Protein AF-A0A0V8RS08-F1 (afdb_monomer_lite)

Foldseek 3Di:
DPPPQPVLLVLLVVLLVQLVVLLVVLVVLLCCLVPPLQVVLVVLVVCVVVLVVLVVVLVCCVVVCVLVVLQVLLVCLVVLVVVLVVLVVVLVVCVVVVVVLVVLLCVLPDPVNVVLLVVLCVLLVDPVSQVVCCVPPVDGSVRSNVVSVVSVVSNVVSVVVNVVSVVSVVVSVVSVVVSVVSVVVCVVQPSVNVVVVSVVSVVVSVVSVVVSVVCVVCRSVNSNVVSVVSSVSSVVSSVVSVVSCCVRVND

Sequence (251 aa):
MATGRPYSCLLAGAAIGAGVVLAVAGLLLYHYAAGSYKHLYQEAVEYRGLLERYQAVLRELNQSGLLEGYRELARQLPRVRAALEDYRRVLGNASQAAATIEEFYNLTHSSWYNKTMKMLAGLAGNPILAVLLRSKLGLDTQAAGLLAALMAEAQEDTAKAAKIIEALQGLDRQAEKYLATLSRIVEELPPDRLERDLAQALGALQEADKALARLEENPPGKLEARGLAILAAGLALAGAGALLALRRCGP

Secondary structure (DSSP, 8-state):
---SHHHHHHHHHHHHHHHHHHHHHHHHHHHHIIIIIHHHHHHHHHHHHHHHHHHHHHHHHHHTTHHHHHHHHHHHHHHHHHHHHHHHHHHHHHHHHHHHHHHHHHHHTSHHHHHHHHHHHHHHT-HHHHHHHHHHT---HHHHHHHHHHHHHHHHHHHHHHHHHHHHHHHHHHHHHHHHHHHHHHHHS-HHHHHHHHHHHHHHHHHHHHHHHHHHHS-HHHHHHHHHHHHHHHHHHHHHHHHHHHHHH--

pLDDT: mean 77.12, std 7.99, range [43.03, 91.38]

Organism: Pyrodictium occultum (NCBI:txid2309)

Structure (mmCIF, N/CA/C/O backbone):
data_AF-A0A0V8RS08-F1
#
_entry.id   AF-A0A0V8RS08-F1
#
loop_
_atom_site.group_PDB
_atom_site.id
_atom_site.type_symbol
_atom_site.label_atom_id
_atom_site.label_alt_id
_atom_site.label_comp_id
_atom_site.label_asym_id
_atom_site.label_entity_id
_atom_site.label_seq_id
_atom_site.pdbx_PDB_ins_code
_atom_site.Cartn_x
_atom_site.Cartn_y
_atom_site.Cartn_z
_atom_site.occupancy
_atom_site.B_iso_or_equiv
_atom_site.auth_seq_id
_atom_site.auth_comp_id
_atom_site.auth_asym_id
_atom_site.auth_atom_id
_atom_site.pdbx_PDB_model_num
ATOM 1 N N . MET A 1 1 ? 52.087 -12.819 -74.893 1.00 43.03 1 MET A N 1
ATOM 2 C CA . MET A 1 1 ? 51.590 -12.739 -73.500 1.00 43.03 1 MET A CA 1
ATOM 3 C C . MET A 1 1 ? 50.838 -11.421 -73.326 1.00 43.03 1 MET A C 1
ATOM 5 O O . MET A 1 1 ? 51.466 -10.400 -73.100 1.00 43.03 1 MET A O 1
ATOM 9 N N . ALA A 1 2 ? 49.517 -11.411 -73.532 1.00 48.59 2 ALA A N 1
ATOM 10 C CA . ALA A 1 2 ? 48.681 -10.202 -73.466 1.00 48.59 2 ALA A CA 1
ATOM 11 C C . ALA A 1 2 ? 47.284 -10.512 -72.886 1.00 48.59 2 ALA A C 1
ATOM 13 O O . ALA A 1 2 ? 46.271 -10.051 -73.393 1.00 48.59 2 ALA A O 1
ATOM 14 N N . THR A 1 3 ? 47.216 -11.337 -71.838 1.00 48.12 3 THR A N 1
ATOM 15 C CA . THR A 1 3 ? 45.950 -11.822 -71.249 1.00 48.12 3 THR A CA 1
ATOM 16 C C . THR A 1 3 ? 45.578 -11.154 -69.915 1.00 48.12 3 THR A C 1
ATOM 18 O O . THR A 1 3 ? 44.547 -11.474 -69.338 1.00 48.12 3 THR A O 1
ATOM 21 N N . GLY A 1 4 ? 46.364 -10.188 -69.420 1.00 54.66 4 GLY A N 1
ATOM 22 C CA . GLY A 1 4 ? 46.157 -9.579 -68.093 1.00 54.66 4 GLY A CA 1
ATOM 23 C C . GLY A 1 4 ? 45.272 -8.323 -68.028 1.00 54.66 4 GLY A C 1
ATOM 24 O O . GLY A 1 4 ? 44.919 -7.897 -66.932 1.00 54.66 4 GLY A O 1
ATOM 25 N N . ARG A 1 5 ? 44.915 -7.703 -69.163 1.00 54.31 5 ARG A N 1
ATOM 26 C CA . ARG A 1 5 ? 44.238 -6.386 -69.197 1.00 54.31 5 ARG A CA 1
ATOM 27 C C . ARG A 1 5 ? 42.744 -6.355 -68.797 1.00 54.31 5 ARG A C 1
ATOM 29 O O . ARG A 1 5 ? 42.371 -5.399 -68.118 1.00 54.31 5 ARG A O 1
ATOM 36 N N . PRO A 1 6 ? 41.877 -7.335 -69.133 1.00 60.38 6 PRO A N 1
ATOM 37 C CA . PRO A 1 6 ? 40.442 -7.205 -68.838 1.00 60.38 6 PRO A CA 1
ATOM 38 C C . PRO A 1 6 ? 40.125 -7.347 -67.340 1.00 60.38 6 PRO A C 1
ATOM 40 O O . PRO A 1 6 ? 39.270 -6.639 -66.810 1.00 60.38 6 PRO A O 1
ATOM 43 N N . TYR A 1 7 ? 40.876 -8.189 -66.625 1.00 63.97 7 TYR A N 1
ATOM 44 C CA . TYR A 1 7 ? 40.695 -8.402 -65.186 1.00 63.97 7 TYR A CA 1
ATOM 45 C C . TYR A 1 7 ? 41.079 -7.175 -64.350 1.00 63.97 7 TYR A C 1
ATOM 47 O O . TYR A 1 7 ? 40.427 -6.886 -63.350 1.00 63.97 7 TYR A O 1
ATOM 55 N N . SER A 1 8 ? 42.086 -6.402 -64.774 1.00 63.66 8 SER A N 1
ATOM 56 C CA . SER A 1 8 ? 42.477 -5.175 -64.071 1.00 63.66 8 SER A CA 1
ATOM 57 C C . SER A 1 8 ? 41.436 -4.057 -64.163 1.00 63.66 8 SER A C 1
ATOM 59 O O . SER A 1 8 ? 41.291 -3.306 -63.203 1.00 63.66 8 SER A O 1
ATOM 61 N N . CYS A 1 9 ? 40.691 -3.961 -65.269 1.00 66.44 9 CYS A N 1
ATOM 62 C CA . CYS A 1 9 ? 39.651 -2.939 -65.425 1.00 66.44 9 CYS A CA 1
ATOM 63 C C . CYS A 1 9 ? 38.380 -3.285 -64.638 1.00 66.44 9 CYS A C 1
ATOM 65 O O . CYS A 1 9 ? 37.783 -2.406 -64.019 1.00 66.44 9 CYS A O 1
ATOM 67 N N . LEU A 1 10 ? 38.013 -4.570 -64.576 1.00 71.31 10 LEU A N 1
ATOM 68 C CA . LEU A 1 10 ? 36.911 -5.049 -63.734 1.00 71.31 10 LEU A CA 1
ATOM 69 C C . LEU A 1 10 ? 37.196 -4.855 -62.238 1.00 71.31 10 LEU A C 1
ATOM 71 O O . LEU A 1 10 ? 36.329 -4.385 -61.505 1.00 71.31 10 LEU A O 1
ATOM 75 N N . LEU A 1 11 ? 38.420 -5.149 -61.790 1.00 70.38 11 LEU A N 1
ATOM 76 C CA . LEU A 1 11 ? 38.833 -4.924 -60.400 1.00 70.38 11 LEU A CA 1
ATOM 77 C C . LEU A 1 11 ? 38.854 -3.434 -60.031 1.00 70.38 11 LEU A C 1
ATOM 79 O O . LEU A 1 11 ? 38.451 -3.076 -58.928 1.00 70.38 11 LEU A O 1
ATOM 83 N N . ALA A 1 12 ? 39.273 -2.563 -60.955 1.00 69.75 12 ALA A N 1
ATOM 84 C CA . ALA A 1 12 ? 39.230 -1.118 -60.753 1.00 69.75 12 ALA A CA 1
ATOM 85 C C . ALA A 1 12 ? 37.786 -0.599 -60.625 1.00 69.75 12 ALA A C 1
ATOM 87 O O . ALA A 1 12 ? 37.489 0.152 -59.699 1.00 69.75 12 ALA A O 1
ATOM 88 N N . GLY A 1 13 ? 36.871 -1.054 -61.489 1.00 71.81 13 GLY A N 1
ATOM 89 C CA . GLY A 1 13 ? 35.447 -0.713 -61.404 1.00 71.81 13 GLY A CA 1
ATOM 90 C C . GLY A 1 13 ? 34.783 -1.211 -60.115 1.00 71.81 13 GLY A C 1
ATOM 91 O O . GLY A 1 13 ? 34.055 -0.461 -59.468 1.00 71.81 13 GLY A O 1
ATOM 92 N N . ALA A 1 14 ? 35.088 -2.442 -59.690 1.00 73.94 14 ALA A N 1
ATOM 93 C CA . ALA A 1 14 ? 34.588 -3.002 -58.435 1.00 73.94 14 ALA A CA 1
ATOM 94 C C . ALA A 1 14 ? 35.114 -2.242 -57.204 1.00 73.94 14 ALA A C 1
ATOM 96 O O . ALA A 1 14 ? 34.350 -1.977 -56.276 1.00 73.94 14 ALA A O 1
ATOM 97 N N . ALA A 1 15 ? 36.389 -1.834 -57.210 1.00 69.75 15 ALA A N 1
ATOM 98 C CA . ALA A 1 15 ? 36.967 -1.006 -56.153 1.00 69.75 15 ALA A CA 1
ATOM 99 C C . ALA A 1 15 ? 36.320 0.387 -56.099 1.00 69.75 15 ALA A C 1
ATOM 101 O O . ALA A 1 15 ? 35.981 0.865 -55.023 1.00 69.75 15 ALA A O 1
ATOM 102 N N . ILE A 1 16 ? 36.065 1.026 -57.244 1.00 71.44 16 ILE A N 1
ATOM 103 C CA . ILE A 1 16 ? 35.354 2.313 -57.276 1.00 71.44 16 ILE A CA 1
ATOM 104 C C . ILE A 1 16 ? 33.937 2.160 -56.709 1.00 71.44 16 ILE A C 1
ATOM 106 O O . ILE A 1 16 ? 33.547 2.925 -55.829 1.00 71.44 16 ILE A O 1
ATOM 110 N N . GLY A 1 17 ? 33.192 1.141 -57.150 1.00 72.88 17 GLY A N 1
ATOM 111 C CA . GLY A 1 17 ? 31.839 0.872 -56.660 1.00 72.88 17 GLY A CA 1
ATOM 112 C C . GLY A 1 17 ? 31.793 0.620 -55.150 1.00 72.88 17 GLY A C 1
ATOM 113 O O . GLY A 1 17 ? 31.024 1.266 -54.440 1.00 72.88 17 GLY A O 1
ATOM 114 N N . ALA A 1 18 ? 32.660 -0.258 -54.637 1.00 74.50 18 ALA A N 1
ATOM 115 C CA . ALA A 1 18 ? 32.745 -0.546 -53.206 1.00 74.50 18 ALA A CA 1
ATOM 116 C C . ALA A 1 18 ? 33.173 0.684 -52.386 1.00 74.50 18 ALA A C 1
ATOM 118 O O . ALA A 1 18 ? 32.618 0.938 -51.317 1.00 74.50 18 ALA A O 1
ATOM 119 N N . GLY A 1 19 ? 34.119 1.478 -52.898 1.00 74.69 19 GLY A N 1
ATOM 120 C CA . GLY A 1 19 ? 34.587 2.700 -52.247 1.00 74.69 19 GLY A CA 1
ATOM 121 C C . GLY A 1 19 ? 33.498 3.769 -52.127 1.00 74.69 19 GLY A C 1
ATOM 122 O O . GLY A 1 19 ? 33.327 4.351 -51.058 1.00 74.69 19 GLY A O 1
ATOM 123 N N . VAL A 1 20 ? 32.702 3.977 -53.182 1.00 78.75 20 VAL A N 1
ATOM 124 C CA . VAL A 1 20 ? 31.573 4.925 -53.165 1.00 78.75 20 VAL A CA 1
ATOM 125 C C . VAL A 1 20 ? 30.486 4.477 -52.187 1.00 78.75 20 VAL A C 1
ATOM 127 O O . VAL A 1 20 ? 30.001 5.294 -51.407 1.00 78.75 20 VAL A O 1
ATOM 130 N N . VAL A 1 21 ? 30.137 3.186 -52.167 1.00 84.50 21 VAL A N 1
ATOM 131 C CA . VAL A 1 21 ? 29.143 2.650 -51.219 1.00 84.50 21 VAL A CA 1
ATOM 132 C C . VAL A 1 21 ? 29.604 2.842 -49.772 1.00 84.50 21 VAL A C 1
ATOM 134 O O . VAL A 1 21 ? 28.822 3.291 -48.936 1.00 84.50 21 VAL A O 1
ATOM 137 N N . LEU A 1 22 ? 30.881 2.576 -49.478 1.00 78.12 22 LEU A N 1
ATOM 138 C CA . LEU A 1 22 ? 31.458 2.822 -48.154 1.00 78.12 22 LEU A CA 1
ATOM 139 C C . LEU A 1 22 ? 31.475 4.314 -47.802 1.00 78.12 22 LEU A C 1
ATOM 141 O O . LEU A 1 22 ? 31.135 4.670 -46.679 1.00 78.12 22 LEU A O 1
ATOM 145 N N . ALA A 1 23 ? 31.802 5.195 -48.750 1.00 75.94 23 ALA A N 1
ATOM 146 C CA . ALA A 1 23 ? 31.794 6.637 -48.519 1.00 75.94 23 ALA A CA 1
ATOM 147 C C . ALA A 1 23 ? 30.388 7.161 -48.176 1.00 75.94 23 ALA A C 1
ATOM 149 O O . ALA A 1 23 ? 30.232 7.913 -47.214 1.00 75.94 23 ALA A O 1
ATOM 150 N N . VAL A 1 24 ? 29.360 6.710 -48.904 1.00 82.12 24 VAL A N 1
ATOM 151 C CA . VAL A 1 24 ? 27.955 7.055 -48.626 1.00 82.12 24 VAL A CA 1
ATOM 152 C C . VAL A 1 24 ? 27.507 6.485 -47.278 1.00 82.12 24 VAL A C 1
ATOM 154 O O . VAL A 1 24 ? 26.900 7.203 -46.485 1.00 82.12 24 VAL A O 1
ATOM 157 N N . ALA A 1 25 ? 27.846 5.229 -46.974 1.00 78.75 25 ALA A N 1
ATOM 158 C CA . ALA A 1 25 ? 27.518 4.612 -45.690 1.00 78.75 25 ALA A CA 1
ATOM 159 C C . ALA A 1 25 ? 28.190 5.335 -44.507 1.00 78.75 25 ALA A C 1
ATOM 161 O O . ALA A 1 25 ? 27.545 5.579 -43.489 1.00 78.75 25 ALA A O 1
ATOM 162 N N . GLY A 1 26 ? 29.459 5.731 -44.650 1.00 78.31 26 GLY A N 1
ATOM 163 C CA . GLY A 1 26 ? 30.188 6.514 -43.651 1.00 78.31 26 GLY A CA 1
ATOM 164 C C . GLY A 1 26 ? 29.587 7.906 -43.434 1.00 78.31 26 GLY A C 1
ATOM 165 O O . GLY A 1 26 ? 29.437 8.331 -42.289 1.00 78.31 26 GLY A O 1
ATOM 166 N N . LEU A 1 27 ? 29.170 8.581 -44.514 1.00 81.75 27 LEU A N 1
ATOM 167 C CA . LEU A 1 27 ? 28.508 9.890 -44.456 1.00 81.75 27 LEU A CA 1
ATOM 168 C C . LEU A 1 27 ? 27.145 9.815 -43.749 1.00 81.75 27 LEU A C 1
ATOM 170 O O . LEU A 1 27 ? 26.846 10.644 -42.891 1.00 81.75 27 LEU A O 1
ATOM 174 N N . LEU A 1 28 ? 26.331 8.804 -44.076 1.00 81.38 28 LEU A N 1
ATOM 175 C CA . LEU A 1 28 ? 25.036 8.568 -43.431 1.00 81.38 28 LEU A CA 1
ATOM 176 C C . LEU A 1 28 ? 25.203 8.265 -41.940 1.00 81.38 28 LEU A C 1
ATOM 178 O O . LEU A 1 28 ? 24.473 8.814 -41.116 1.00 81.38 28 LEU A O 1
ATOM 182 N N . LEU A 1 29 ? 26.187 7.436 -41.585 1.00 79.88 29 LEU A N 1
ATOM 183 C CA . LEU A 1 29 ? 26.477 7.091 -40.196 1.00 79.88 29 LEU A CA 1
ATOM 184 C C . LEU A 1 29 ? 26.976 8.307 -39.401 1.00 79.88 29 LEU A C 1
ATOM 186 O O . LEU A 1 29 ? 26.565 8.493 -38.259 1.00 79.88 29 LEU A O 1
ATOM 190 N N . TYR A 1 30 ? 27.794 9.165 -40.016 1.00 83.31 30 TYR A N 1
ATOM 191 C CA . TYR A 1 30 ? 28.227 10.433 -39.426 1.00 83.31 30 TYR A CA 1
ATOM 192 C C . TYR A 1 30 ? 27.048 11.385 -39.179 1.00 83.31 30 TYR A C 1
ATOM 194 O O . TYR A 1 30 ? 26.890 11.881 -38.067 1.00 83.31 30 TYR A O 1
ATOM 202 N N . HIS A 1 31 ? 26.181 11.605 -40.174 1.00 80.25 31 HIS A N 1
ATOM 203 C CA . HIS A 1 31 ? 25.017 12.483 -40.011 1.00 80.25 31 HIS A CA 1
ATOM 204 C C . HIS A 1 31 ? 24.003 11.950 -38.998 1.00 80.25 31 HIS A C 1
ATOM 206 O O . HIS A 1 31 ? 23.454 12.725 -38.215 1.00 80.25 31 HIS A O 1
ATOM 212 N N . TYR A 1 32 ? 23.787 10.636 -38.967 1.00 80.25 32 TYR A N 1
ATOM 213 C CA . TYR A 1 32 ? 22.948 9.999 -37.958 1.00 80.25 32 TYR A CA 1
ATOM 214 C C . TYR A 1 32 ? 23.517 10.186 -36.542 1.00 80.25 32 TYR A C 1
ATOM 216 O O . TYR A 1 32 ? 22.778 10.545 -35.622 1.00 80.25 32 TYR A O 1
ATOM 224 N N . ALA A 1 33 ? 24.832 9.996 -36.381 1.00 80.62 33 ALA A N 1
ATOM 225 C CA . ALA A 1 33 ? 25.528 10.167 -35.109 1.00 80.62 33 ALA A CA 1
ATOM 226 C C . ALA A 1 33 ? 25.494 11.624 -34.612 1.00 80.62 33 ALA A C 1
ATOM 228 O O . ALA A 1 33 ? 25.171 11.863 -33.449 1.00 80.62 33 ALA A O 1
ATOM 229 N N . ALA A 1 34 ? 25.774 12.581 -35.502 1.00 79.12 34 ALA A N 1
ATOM 230 C CA . ALA A 1 34 ? 25.853 14.006 -35.184 1.00 79.12 34 ALA A CA 1
ATOM 231 C C . ALA A 1 34 ? 24.478 14.672 -34.988 1.00 79.12 34 ALA A C 1
ATOM 233 O O . ALA A 1 34 ? 24.376 15.669 -34.272 1.00 79.12 34 ALA A O 1
ATOM 234 N N . GLY A 1 35 ? 23.432 14.143 -35.630 1.00 81.88 35 GLY A N 1
ATOM 235 C CA . GLY A 1 35 ? 22.064 14.652 -35.545 1.00 81.88 35 GLY A CA 1
ATOM 236 C C . GLY A 1 35 ? 21.244 13.953 -34.462 1.00 81.88 35 GLY A C 1
ATOM 237 O O . GLY A 1 35 ? 21.328 14.276 -33.277 1.00 81.88 35 GLY A O 1
ATOM 238 N N . SER A 1 36 ? 20.416 12.996 -34.882 1.00 78.62 36 SER A N 1
ATOM 239 C CA . SER A 1 36 ? 19.387 12.372 -34.040 1.00 78.62 36 SER A CA 1
ATOM 240 C C . SER A 1 36 ? 19.956 11.568 -32.871 1.00 78.62 36 SER A C 1
ATOM 242 O O . SER A 1 36 ? 19.401 11.604 -31.776 1.00 78.62 36 SER A O 1
ATOM 244 N N . TYR A 1 37 ? 21.074 10.863 -33.071 1.00 80.25 37 TYR A N 1
ATOM 245 C CA . TYR A 1 37 ? 21.641 10.008 -32.029 1.00 80.25 37 TYR A CA 1
ATOM 246 C C . TYR A 1 37 ? 22.221 10.810 -30.861 1.00 80.25 37 TYR A C 1
ATOM 248 O O . TYR A 1 37 ? 22.057 10.421 -29.709 1.00 80.25 37 TYR A O 1
ATOM 256 N N . LYS A 1 38 ? 22.864 11.950 -31.135 1.00 83.12 38 LYS A N 1
ATOM 257 C CA . LYS A 1 38 ? 23.421 12.823 -30.096 1.00 83.12 38 LYS A CA 1
ATOM 258 C C . LYS A 1 38 ? 22.340 13.374 -29.165 1.00 83.12 38 LYS A C 1
ATOM 260 O O . LYS A 1 38 ? 22.544 13.371 -27.956 1.00 83.12 38 LYS A O 1
ATOM 265 N N . HIS A 1 39 ? 21.201 13.792 -29.720 1.00 79.88 39 HIS A N 1
ATOM 266 C CA . HIS A 1 39 ? 20.063 14.282 -28.937 1.00 79.88 39 HIS A CA 1
ATOM 267 C C . HIS A 1 39 ? 19.479 13.178 -28.048 1.00 79.88 39 HIS A C 1
ATOM 269 O O . HIS A 1 39 ? 19.310 13.374 -26.848 1.00 79.88 39 HIS A O 1
ATOM 275 N N . LEU A 1 40 ? 19.245 11.992 -28.618 1.00 79.25 40 LEU A N 1
ATOM 276 C CA . LEU A 1 40 ? 18.754 10.829 -27.874 1.00 79.25 40 LEU A CA 1
ATOM 277 C C . LEU A 1 40 ? 19.730 10.388 -26.776 1.00 79.25 40 LEU A C 1
ATOM 279 O O . LEU A 1 40 ? 19.311 10.030 -25.681 1.00 79.25 40 LEU A O 1
ATOM 283 N N . TYR A 1 41 ? 21.035 10.429 -27.054 1.00 81.81 41 TYR A N 1
ATOM 284 C CA . TYR A 1 41 ? 22.072 10.096 -26.081 1.00 81.81 41 TYR A CA 1
ATOM 285 C C . TYR A 1 41 ? 22.078 11.080 -24.904 1.00 81.81 41 TYR A C 1
ATOM 287 O O . TYR A 1 41 ? 22.187 10.658 -23.757 1.00 81.81 41 TYR A O 1
ATOM 295 N N . GLN A 1 42 ? 21.947 12.381 -25.174 1.00 81.94 42 GLN A N 1
ATOM 296 C CA . GLN A 1 42 ? 21.901 13.405 -24.128 1.00 81.94 42 GLN A CA 1
ATOM 297 C C . GLN A 1 42 ? 20.663 13.254 -23.240 1.00 81.94 42 GLN A C 1
ATOM 299 O O . GLN A 1 42 ? 20.814 13.192 -22.023 1.00 81.94 42 GLN A O 1
ATOM 304 N N . GLU A 1 43 ? 19.478 13.095 -23.836 1.00 77.94 43 GLU A N 1
ATOM 305 C CA . GLU A 1 43 ? 18.248 12.826 -23.079 1.00 77.94 43 GLU A CA 1
ATOM 306 C C . GLU A 1 43 ? 18.385 11.557 -22.230 1.00 77.94 43 GLU A C 1
ATOM 308 O O . GLU A 1 43 ? 18.095 11.568 -21.037 1.00 77.94 43 GLU A O 1
ATOM 313 N N . ALA A 1 44 ? 18.885 10.462 -22.810 1.00 75.94 44 ALA A N 1
ATOM 314 C CA . ALA A 1 44 ? 19.046 9.197 -22.100 1.00 75.94 44 ALA A CA 1
ATOM 315 C C . ALA A 1 44 ? 19.982 9.324 -20.882 1.00 75.94 44 ALA A C 1
ATOM 317 O O . ALA A 1 44 ? 19.656 8.838 -19.798 1.00 75.94 44 ALA A O 1
ATOM 318 N N . VAL A 1 45 ? 21.113 10.021 -21.028 1.00 76.50 45 VAL A N 1
ATOM 319 C CA . VAL A 1 45 ? 22.057 10.255 -19.923 1.00 76.50 45 VAL A CA 1
ATOM 320 C C . VAL A 1 45 ? 21.430 11.107 -18.813 1.00 76.50 45 VAL A C 1
ATOM 322 O O . VAL A 1 45 ? 21.666 10.828 -17.637 1.00 76.50 45 VAL A O 1
ATOM 325 N N . GLU A 1 46 ? 20.586 12.088 -19.141 1.00 76.81 46 GLU A N 1
ATOM 326 C CA . GLU A 1 46 ? 19.847 12.868 -18.135 1.00 76.81 46 GLU A CA 1
ATOM 327 C C . GLU A 1 46 ? 18.867 12.000 -17.324 1.00 76.81 46 GLU A C 1
ATOM 329 O O . GLU A 1 46 ? 18.731 12.180 -16.110 1.00 76.81 46 GLU A O 1
ATOM 334 N N . TYR A 1 47 ? 18.246 10.992 -17.947 1.00 73.69 47 TYR A N 1
ATOM 335 C CA . TYR A 1 47 ? 17.345 10.058 -17.259 1.00 73.69 47 TYR A CA 1
ATOM 336 C C . TYR A 1 47 ? 18.051 9.078 -16.310 1.00 73.69 47 TYR A C 1
ATOM 338 O O . TYR A 1 47 ? 17.385 8.459 -15.474 1.00 73.69 47 TYR A O 1
ATOM 346 N N . ARG A 1 48 ? 19.384 8.955 -16.365 1.00 76.44 48 ARG A N 1
ATOM 347 C CA . ARG A 1 48 ? 20.146 8.027 -15.513 1.00 76.44 48 ARG A CA 1
ATOM 348 C C . ARG A 1 48 ? 19.946 8.298 -14.021 1.00 76.44 48 ARG A C 1
ATOM 350 O O . ARG A 1 48 ? 19.669 7.377 -13.255 1.00 76.44 48 ARG A O 1
ATOM 357 N N . GLY A 1 49 ? 19.990 9.567 -13.614 1.00 74.19 49 GLY A N 1
ATOM 358 C CA . GLY A 1 49 ? 19.785 9.943 -12.211 1.00 74.19 49 GLY A CA 1
ATOM 359 C C . GLY A 1 49 ? 18.374 9.627 -11.699 1.00 74.19 49 GLY A C 1
ATOM 360 O O . GLY A 1 49 ? 18.190 9.333 -10.518 1.00 74.19 49 GLY A O 1
ATOM 361 N N . LEU A 1 50 ? 17.367 9.653 -12.579 1.00 72.56 50 LEU A N 1
ATOM 362 C CA . LEU A 1 50 ? 16.002 9.232 -12.254 1.00 72.56 50 LEU A CA 1
ATOM 363 C C . LEU A 1 50 ? 15.914 7.708 -12.115 1.00 72.56 50 LEU A C 1
ATOM 365 O O . LEU A 1 50 ? 15.346 7.221 -11.139 1.00 72.56 50 LEU A O 1
ATOM 369 N N . LEU A 1 51 ? 16.512 6.964 -13.047 1.00 76.69 51 LEU A N 1
ATOM 370 C CA . LEU A 1 51 ? 16.571 5.499 -13.023 1.00 76.69 51 LEU A CA 1
ATOM 371 C C . LEU A 1 51 ? 17.210 4.963 -11.738 1.00 76.69 51 LEU A C 1
ATOM 373 O O . LEU A 1 51 ? 16.633 4.090 -11.091 1.00 76.69 51 LEU A O 1
ATOM 377 N N . GLU A 1 52 ? 18.340 5.531 -11.321 1.00 78.88 52 GLU A N 1
ATOM 378 C CA . GLU A 1 52 ? 19.028 5.149 -10.081 1.00 78.88 52 GLU A CA 1
ATOM 379 C C . GLU A 1 52 ? 18.152 5.391 -8.839 1.00 78.88 52 GLU A C 1
ATOM 381 O O . GLU A 1 52 ? 18.076 4.537 -7.952 1.00 78.88 52 GLU A O 1
ATOM 386 N N . ARG A 1 53 ? 17.414 6.510 -8.794 1.00 76.38 53 ARG A N 1
ATOM 387 C CA . ARG A 1 53 ? 16.465 6.799 -7.703 1.00 76.38 53 ARG A CA 1
ATOM 388 C C . ARG A 1 53 ? 15.307 5.805 -7.668 1.00 76.38 53 ARG A C 1
ATOM 390 O O . ARG A 1 53 ? 14.983 5.298 -6.596 1.00 76.38 53 ARG A O 1
ATOM 397 N N . TYR A 1 54 ? 14.702 5.497 -8.815 1.00 69.94 54 TYR A N 1
ATOM 398 C CA . TYR A 1 54 ? 13.615 4.516 -8.888 1.00 69.94 54 TYR A CA 1
ATOM 399 C C . TYR A 1 54 ? 14.081 3.113 -8.483 1.00 69.94 54 TYR A C 1
ATOM 401 O O . TYR A 1 54 ? 13.384 2.422 -7.740 1.00 69.94 54 TYR A O 1
ATOM 409 N N . GLN A 1 55 ? 15.281 2.705 -8.903 1.00 77.19 55 GLN A N 1
ATOM 410 C CA . GLN A 1 55 ? 15.873 1.435 -8.481 1.00 77.19 55 GLN A CA 1
ATOM 411 C C . GLN A 1 55 ? 16.139 1.388 -6.970 1.00 77.19 55 GLN A C 1
ATOM 413 O O . GLN A 1 55 ? 15.902 0.350 -6.349 1.00 77.19 55 GLN A O 1
ATOM 418 N N . ALA A 1 56 ? 16.609 2.487 -6.372 1.00 79.19 56 ALA A N 1
ATOM 419 C CA . ALA A 1 56 ? 16.839 2.571 -4.932 1.00 79.19 56 ALA A CA 1
ATOM 420 C C . ALA A 1 56 ? 15.533 2.402 -4.140 1.00 79.19 56 ALA A C 1
ATOM 422 O O . ALA A 1 56 ? 15.465 1.541 -3.265 1.00 79.19 56 ALA A O 1
ATOM 423 N N . VAL A 1 57 ? 14.481 3.137 -4.517 1.00 73.06 57 VAL A N 1
ATOM 424 C CA . VAL A 1 57 ? 13.155 3.050 -3.878 1.00 73.06 57 VAL A CA 1
ATOM 425 C C . VAL A 1 57 ? 12.584 1.636 -3.974 1.00 73.06 57 VAL A C 1
ATOM 427 O O . VAL A 1 57 ? 12.082 1.096 -2.992 1.00 73.06 57 VAL A O 1
ATOM 430 N N . LEU A 1 58 ? 12.686 0.993 -5.139 1.00 69.75 58 LEU A N 1
ATOM 431 C CA . LEU A 1 58 ? 12.165 -0.364 -5.314 1.00 69.75 58 LEU A CA 1
ATOM 432 C C . LEU A 1 58 ? 12.986 -1.420 -4.567 1.00 69.75 58 LEU A C 1
ATOM 434 O O . LEU A 1 58 ? 12.413 -2.380 -4.052 1.00 69.75 58 LEU A O 1
ATOM 438 N N . ARG A 1 59 ? 14.312 -1.256 -4.464 1.00 77.06 59 ARG A N 1
ATOM 439 C CA . ARG A 1 59 ? 15.138 -2.125 -3.608 1.00 77.06 59 ARG A CA 1
ATOM 440 C C . ARG A 1 59 ? 14.756 -1.982 -2.145 1.00 77.06 59 ARG A C 1
ATOM 442 O O . ARG A 1 59 ? 14.642 -2.996 -1.465 1.00 77.06 59 ARG A O 1
ATOM 449 N N . GLU A 1 60 ? 14.541 -0.759 -1.681 1.00 75.06 60 GLU A N 1
ATOM 450 C CA . GLU A 1 60 ? 14.136 -0.486 -0.305 1.00 75.06 60 GLU A CA 1
ATOM 451 C C . GLU A 1 60 ? 12.747 -1.065 -0.006 1.00 75.06 60 GLU A C 1
ATOM 453 O O . GLU A 1 60 ? 12.568 -1.749 1.000 1.00 75.06 60 GLU A O 1
ATOM 458 N N . LEU A 1 61 ? 11.783 -0.911 -0.920 1.00 67.81 61 LEU A N 1
ATOM 459 C CA . LEU A 1 61 ? 10.460 -1.544 -0.821 1.00 67.81 61 LEU A CA 1
ATOM 460 C C . LEU A 1 61 ? 10.543 -3.074 -0.730 1.00 67.81 61 LEU A C 1
ATOM 462 O O . LEU A 1 61 ? 9.791 -3.689 0.024 1.00 67.81 61 LEU A O 1
ATOM 466 N N . ASN A 1 62 ? 11.470 -3.689 -1.465 1.00 69.06 62 ASN A N 1
ATOM 467 C CA . ASN A 1 62 ? 11.660 -5.136 -1.436 1.00 69.06 62 ASN A CA 1
ATOM 468 C C . ASN A 1 62 ? 12.384 -5.609 -0.157 1.00 69.06 62 ASN A C 1
ATOM 470 O O . ASN A 1 62 ? 12.047 -6.647 0.403 1.00 69.06 62 ASN A O 1
ATOM 474 N N . GLN A 1 63 ? 13.368 -4.848 0.333 1.00 73.69 63 GLN A N 1
ATOM 475 C CA . GLN A 1 63 ? 14.158 -5.200 1.523 1.00 73.69 63 GLN A CA 1
ATOM 476 C C . GLN A 1 63 ? 13.435 -4.915 2.843 1.00 73.69 63 GLN A C 1
ATOM 478 O O . GLN A 1 63 ? 13.636 -5.630 3.820 1.00 73.69 63 GLN A O 1
ATOM 483 N N . SER A 1 64 ? 12.592 -3.886 2.876 1.00 69.69 64 SER A N 1
ATOM 484 C CA . SER A 1 64 ? 11.840 -3.468 4.067 1.00 69.69 64 SER A CA 1
ATOM 485 C C . SER A 1 64 ? 10.749 -4.455 4.486 1.00 69.69 64 SER A C 1
ATOM 487 O O . SER A 1 64 ? 10.153 -4.288 5.547 1.00 69.69 64 SER A O 1
ATOM 489 N N . GLY A 1 65 ? 10.452 -5.467 3.663 1.00 69.06 65 GLY A N 1
ATOM 490 C CA . GLY A 1 65 ? 9.367 -6.410 3.928 1.00 69.06 65 GLY A CA 1
ATOM 491 C C . GLY A 1 65 ? 7.977 -5.766 3.879 1.00 69.06 65 GLY A C 1
ATOM 492 O O . GLY A 1 65 ? 7.011 -6.391 4.306 1.00 69.06 65 GLY A O 1
ATOM 493 N N . LEU A 1 66 ? 7.849 -4.540 3.351 1.00 73.00 66 LEU A N 1
ATOM 494 C CA . LEU A 1 66 ? 6.580 -3.809 3.246 1.00 73.00 66 LEU A CA 1
ATOM 495 C C . LEU A 1 66 ? 5.521 -4.593 2.463 1.00 73.00 66 LEU A C 1
ATOM 497 O O . LEU A 1 66 ? 4.358 -4.621 2.857 1.00 73.00 66 LEU A O 1
ATOM 501 N N . LEU A 1 67 ? 5.934 -5.269 1.390 1.00 77.25 67 LEU A N 1
ATOM 502 C CA . LEU A 1 67 ? 5.079 -6.159 0.602 1.00 77.25 67 LEU A CA 1
ATOM 503 C C . LEU A 1 67 ? 4.540 -7.333 1.430 1.00 77.25 67 LEU A C 1
ATOM 505 O O . LEU A 1 67 ? 3.346 -7.621 1.386 1.00 77.25 67 LEU A O 1
ATOM 509 N N . GLU A 1 68 ? 5.401 -7.971 2.224 1.00 80.06 68 GLU A N 1
ATOM 510 C CA . GLU A 1 68 ? 5.003 -9.082 3.094 1.00 80.06 68 GLU A CA 1
ATOM 511 C C . GLU A 1 68 ? 4.077 -8.589 4.213 1.00 80.06 68 GLU A C 1
ATOM 513 O O . GLU A 1 68 ? 3.041 -9.196 4.478 1.00 80.06 68 GLU A O 1
ATOM 518 N N . GLY A 1 69 ? 4.382 -7.429 4.805 1.00 72.12 69 GLY A N 1
ATOM 519 C CA . GLY A 1 69 ? 3.515 -6.772 5.782 1.00 72.12 69 GLY A CA 1
ATOM 520 C C . GLY A 1 69 ? 2.139 -6.425 5.208 1.00 72.12 69 GLY A C 1
ATOM 521 O O . GLY A 1 69 ? 1.120 -6.631 5.866 1.00 72.12 69 GLY A O 1
ATOM 522 N N . TYR A 1 70 ? 2.084 -5.963 3.958 1.00 76.00 70 TYR A N 1
ATOM 523 C CA . TYR A 1 70 ? 0.833 -5.684 3.257 1.00 76.00 70 TYR A CA 1
ATOM 524 C C . TYR A 1 70 ? 0.042 -6.961 2.934 1.00 76.00 70 TYR A C 1
ATOM 526 O O . TYR A 1 70 ? -1.181 -6.997 3.090 1.00 76.00 70 TYR A O 1
ATOM 534 N N . ARG A 1 71 ? 0.728 -8.041 2.546 1.00 83.38 71 ARG A N 1
ATOM 535 C CA . ARG A 1 71 ? 0.112 -9.354 2.321 1.00 83.38 71 ARG A CA 1
ATOM 536 C C . ARG A 1 71 ? -0.491 -9.912 3.603 1.00 83.38 71 ARG A C 1
ATOM 538 O O . ARG A 1 71 ? -1.613 -10.418 3.587 1.00 83.38 71 ARG A O 1
ATOM 545 N N . GLU A 1 72 ? 0.233 -9.803 4.709 1.00 79.44 72 GLU A N 1
ATOM 546 C CA . GLU A 1 72 ? -0.246 -10.262 6.005 1.00 79.44 72 GLU A CA 1
ATOM 547 C C . GLU A 1 72 ? -1.430 -9.419 6.491 1.00 79.44 72 GLU A C 1
ATOM 549 O O . GLU A 1 72 ? -2.435 -9.975 6.928 1.00 79.44 72 GLU A O 1
ATOM 554 N N . LEU A 1 73 ? -1.386 -8.097 6.303 1.00 78.69 73 LEU A N 1
ATOM 555 C CA . LEU A 1 73 ? -2.526 -7.213 6.557 1.00 78.69 73 LEU A CA 1
ATOM 556 C C . LEU A 1 73 ? -3.772 -7.662 5.775 1.00 78.69 73 LEU A C 1
ATOM 558 O O . LEU A 1 73 ? -4.845 -7.814 6.361 1.00 78.69 73 LEU A O 1
ATOM 562 N N . ALA A 1 74 ? -3.630 -7.925 4.472 1.00 80.50 74 ALA A N 1
ATOM 563 C CA . ALA A 1 74 ? -4.721 -8.401 3.624 1.00 80.50 74 ALA A CA 1
ATOM 564 C C . ALA A 1 74 ? -5.272 -9.767 4.080 1.00 80.50 74 ALA A C 1
ATOM 566 O O . ALA A 1 74 ? -6.483 -9.985 4.056 1.00 80.50 74 ALA A O 1
ATOM 567 N N . ARG A 1 75 ? -4.406 -10.676 4.553 1.00 87.88 75 ARG A N 1
ATOM 568 C CA . ARG A 1 75 ? -4.805 -11.985 5.109 1.00 87.88 75 ARG A CA 1
ATOM 569 C C . ARG A 1 75 ? -5.507 -11.882 6.458 1.00 87.88 75 ARG A C 1
ATOM 571 O O . ARG A 1 75 ? -6.394 -12.688 6.744 1.00 87.88 75 ARG A O 1
ATOM 578 N N . GLN A 1 76 ? -5.105 -10.937 7.303 1.00 80.62 76 GLN A N 1
ATOM 579 C CA . GLN A 1 76 ? -5.680 -10.762 8.636 1.00 80.62 76 GLN A CA 1
ATOM 580 C C . GLN A 1 76 ? -6.989 -9.975 8.616 1.00 80.62 76 GLN A C 1
ATOM 582 O O . GLN A 1 76 ? -7.828 -10.179 9.490 1.00 80.62 76 GLN A O 1
ATOM 587 N N . LEU A 1 77 ? -7.206 -9.135 7.605 1.00 82.69 77 LEU A N 1
ATOM 588 C CA . LEU A 1 77 ? -8.388 -8.283 7.463 1.00 82.69 77 LEU A CA 1
ATOM 589 C C . LEU A 1 77 ? -9.731 -9.019 7.668 1.00 82.69 77 LEU A C 1
ATOM 591 O O . LEU A 1 77 ? -10.541 -8.548 8.470 1.00 82.69 77 LEU A O 1
ATOM 595 N N . PRO A 1 78 ? -9.968 -10.205 7.067 1.00 86.06 78 PRO A N 1
ATOM 596 C CA . PRO A 1 78 ? -11.179 -10.988 7.321 1.00 86.06 78 PRO A CA 1
ATOM 597 C C . PRO A 1 78 ? -11.315 -11.455 8.777 1.00 86.06 78 PRO A C 1
ATOM 599 O O . PRO A 1 78 ? -12.421 -11.488 9.311 1.00 86.06 78 PRO A O 1
ATOM 602 N N . ARG A 1 79 ? -10.199 -11.789 9.441 1.00 82.50 79 ARG A N 1
ATOM 603 C CA . ARG A 1 79 ? -10.197 -12.204 10.855 1.00 82.50 79 ARG A CA 1
ATOM 604 C C . ARG A 1 79 ? -10.535 -11.036 11.773 1.00 82.50 79 ARG A C 1
ATOM 606 O O . ARG A 1 79 ? -11.331 -11.203 12.690 1.00 82.50 79 ARG A O 1
ATOM 613 N N . VAL A 1 80 ? -9.973 -9.855 11.508 1.00 79.62 80 VAL A N 1
ATOM 614 C CA . VAL A 1 80 ? -10.293 -8.634 12.265 1.00 79.62 80 VAL A CA 1
ATOM 615 C C . VAL A 1 80 ? -11.763 -8.256 12.064 1.00 79.62 80 VAL A C 1
ATOM 617 O O . VAL A 1 80 ? -12.432 -7.875 13.021 1.00 79.62 80 VAL A O 1
ATOM 620 N N . ARG A 1 81 ? -12.299 -8.433 10.848 1.00 83.38 81 ARG A N 1
ATOM 621 C CA . ARG A 1 81 ? -13.721 -8.206 10.555 1.00 83.38 81 ARG A CA 1
ATOM 622 C C . ARG A 1 81 ? -14.622 -9.129 11.373 1.00 83.38 81 ARG A C 1
ATOM 624 O O . ARG A 1 81 ? -15.547 -8.647 12.016 1.00 83.38 81 ARG A O 1
ATOM 631 N N . ALA A 1 82 ? -14.314 -10.425 11.397 1.00 83.00 82 ALA A N 1
ATOM 632 C CA . ALA A 1 82 ? -15.052 -11.402 12.194 1.00 83.00 82 ALA A CA 1
ATOM 633 C C . ALA A 1 82 ? -14.984 -11.088 13.699 1.00 83.00 82 ALA A C 1
ATOM 635 O O . ALA A 1 82 ? -16.004 -11.114 14.380 1.00 83.00 82 ALA A O 1
ATOM 636 N N . ALA A 1 83 ? -13.808 -10.708 14.210 1.00 77.31 83 ALA A N 1
ATOM 637 C CA . ALA A 1 83 ? -13.644 -10.319 15.609 1.00 77.31 83 ALA A CA 1
ATOM 638 C C . ALA A 1 83 ? -14.468 -9.071 15.976 1.00 77.31 83 ALA A C 1
ATOM 640 O O . ALA A 1 83 ? -15.041 -9.014 17.063 1.00 77.31 83 ALA A O 1
ATOM 641 N N . LEU A 1 84 ? -14.562 -8.087 15.073 1.00 82.69 84 LEU A N 1
ATOM 642 C CA . LEU A 1 84 ? -15.405 -6.906 15.269 1.00 82.69 84 LEU A CA 1
ATOM 643 C C . LEU A 1 84 ? -16.899 -7.269 15.259 1.00 82.69 84 LEU A C 1
ATOM 645 O O . LEU A 1 84 ? -17.662 -6.752 16.071 1.00 82.69 84 LEU A O 1
ATOM 649 N N . GLU A 1 85 ? -17.327 -8.182 14.386 1.00 85.12 85 GLU A N 1
ATOM 650 C CA . GLU A 1 85 ? -18.705 -8.691 14.373 1.00 85.12 85 GLU A CA 1
ATOM 651 C C . GLU A 1 85 ? -19.054 -9.461 15.654 1.00 85.12 85 GLU A C 1
ATOM 653 O O . GLU A 1 85 ? -20.132 -9.261 16.220 1.00 85.12 85 GLU A O 1
ATOM 658 N N . ASP A 1 86 ? -18.145 -10.297 16.156 1.00 82.88 86 ASP A N 1
ATOM 659 C CA . ASP A 1 86 ? -18.331 -11.003 17.424 1.00 82.88 86 ASP A CA 1
ATOM 660 C C . ASP A 1 86 ? -18.363 -10.028 18.607 1.00 82.88 86 ASP A C 1
ATOM 662 O O . ASP A 1 86 ? -19.247 -10.123 19.462 1.00 82.88 86 ASP A O 1
ATOM 666 N N . TYR A 1 87 ? -17.475 -9.029 18.622 1.00 77.00 87 TYR A N 1
ATOM 667 C CA . TYR A 1 87 ? -17.509 -7.940 19.598 1.00 77.00 87 TYR A CA 1
ATOM 668 C C . TYR A 1 87 ? -18.851 -7.202 19.563 1.00 77.00 87 TYR A C 1
ATOM 670 O O . TYR A 1 87 ? -19.455 -6.998 20.614 1.00 77.00 87 TYR A O 1
ATOM 678 N N . ARG A 1 88 ? -19.382 -6.892 18.373 1.00 78.81 88 ARG A N 1
ATOM 679 C CA . ARG A 1 88 ? -20.714 -6.288 18.202 1.00 78.81 88 ARG A CA 1
ATOM 680 C C . ARG A 1 88 ? -21.836 -7.158 18.737 1.00 78.81 88 ARG A C 1
ATOM 682 O O . ARG A 1 88 ? -22.759 -6.627 19.344 1.00 78.81 88 ARG A O 1
ATOM 689 N N . ARG A 1 89 ? -21.780 -8.478 18.549 1.00 81.19 89 ARG A N 1
ATOM 690 C CA . ARG A 1 89 ? -22.770 -9.392 19.144 1.00 81.19 89 ARG A CA 1
ATOM 691 C C . ARG A 1 89 ? -22.701 -9.364 20.666 1.00 81.19 89 ARG A C 1
ATOM 693 O O . ARG A 1 89 ? -23.742 -9.302 21.311 1.00 81.19 89 ARG A O 1
ATOM 700 N N . VAL A 1 90 ? -21.498 -9.363 21.243 1.00 78.88 90 VAL A N 1
ATOM 701 C CA . VAL A 1 90 ? -21.307 -9.262 22.699 1.00 78.88 90 VAL A CA 1
ATOM 702 C C . VAL A 1 90 ? -21.813 -7.918 23.223 1.00 78.88 90 VAL A C 1
ATOM 704 O O . VAL A 1 90 ? -22.554 -7.896 24.200 1.00 78.88 90 VAL A O 1
ATOM 707 N N . LEU A 1 91 ? -21.498 -6.815 22.542 1.00 72.00 91 LEU A N 1
ATOM 708 C CA . LEU A 1 91 ? -22.018 -5.479 22.847 1.00 72.00 91 LEU A CA 1
ATOM 709 C C . LEU A 1 91 ? -23.538 -5.401 22.694 1.00 72.00 91 LEU A C 1
ATOM 711 O O . LEU A 1 91 ? -24.197 -4.774 23.512 1.00 72.00 91 LEU A O 1
ATOM 715 N N . GLY A 1 92 ? -24.103 -6.056 21.680 1.00 71.31 92 GLY A N 1
ATOM 716 C CA . GLY A 1 92 ? -25.541 -6.164 21.448 1.00 71.31 92 GLY A CA 1
ATOM 717 C C . GLY A 1 92 ? -26.239 -6.954 22.553 1.00 71.31 92 GLY A C 1
ATOM 718 O O . GLY A 1 92 ? -27.268 -6.530 23.066 1.00 71.31 92 GLY A O 1
ATOM 719 N N . ASN A 1 93 ? -25.650 -8.046 23.025 1.00 71.06 93 ASN A N 1
ATOM 720 C CA . ASN A 1 93 ? -26.170 -8.767 24.188 1.00 71.06 93 ASN A CA 1
ATOM 721 C C . ASN A 1 93 ? -26.018 -7.939 25.475 1.00 71.06 93 ASN A C 1
ATOM 723 O O . ASN A 1 93 ? -26.936 -7.872 26.289 1.00 71.06 93 ASN A O 1
ATOM 727 N N . ALA A 1 94 ? -24.900 -7.223 25.619 1.00 64.44 94 ALA A N 1
ATOM 728 C CA . ALA A 1 94 ? -24.699 -6.245 26.682 1.00 64.44 94 ALA A CA 1
ATOM 729 C C . ALA A 1 94 ? -25.601 -5.010 26.528 1.00 64.44 94 ALA A C 1
ATOM 731 O O . ALA A 1 94 ? -25.761 -4.270 27.488 1.00 64.44 94 ALA A O 1
ATOM 732 N N . SER A 1 95 ? -26.236 -4.786 25.373 1.00 62.66 95 SER A N 1
ATOM 733 C CA . SER A 1 95 ? -27.101 -3.626 25.148 1.00 62.66 95 SER A CA 1
ATOM 734 C C . SER A 1 95 ? -28.421 -3.722 25.918 1.00 62.66 95 SER A C 1
ATOM 736 O O . SER A 1 95 ? -28.970 -2.696 26.303 1.00 62.66 95 SER A O 1
ATOM 738 N N . GLN A 1 96 ? -28.881 -4.937 26.253 1.00 66.62 96 GLN A N 1
ATOM 739 C CA . GLN A 1 96 ? -29.961 -5.126 27.231 1.00 66.62 96 GLN A CA 1
ATOM 740 C C . GLN A 1 96 ? -29.537 -4.628 28.620 1.00 66.62 96 GLN A C 1
ATOM 742 O O . GLN A 1 96 ? -30.296 -3.931 29.296 1.00 66.62 96 GLN A O 1
ATOM 747 N N . ALA A 1 97 ? -28.294 -4.912 29.023 1.00 66.81 97 ALA A N 1
ATOM 748 C CA . ALA A 1 97 ? -27.719 -4.335 30.232 1.00 66.81 97 ALA A CA 1
ATOM 749 C C . ALA A 1 97 ? -27.470 -2.826 30.073 1.00 66.81 97 ALA A C 1
ATOM 751 O O . ALA A 1 97 ? -27.638 -2.098 31.038 1.00 66.81 97 ALA A O 1
ATOM 752 N N . ALA A 1 98 ? -27.145 -2.336 28.874 1.00 69.69 98 ALA A N 1
ATOM 753 C CA . ALA A 1 98 ? -26.916 -0.919 28.612 1.00 69.69 98 ALA A CA 1
ATOM 754 C C . ALA A 1 98 ? -28.193 -0.085 28.714 1.00 69.69 98 ALA A C 1
ATOM 756 O O . ALA A 1 98 ? -28.165 0.945 29.373 1.00 69.69 98 ALA A O 1
ATOM 757 N N . ALA A 1 99 ? -29.308 -0.552 28.145 1.00 77.69 99 ALA A N 1
ATOM 758 C CA . ALA A 1 99 ? -30.614 0.084 28.312 1.00 77.69 99 ALA A CA 1
ATOM 759 C C . ALA A 1 99 ? -31.026 0.102 29.791 1.00 77.69 99 ALA A C 1
ATOM 761 O O . ALA A 1 99 ? -31.457 1.128 30.305 1.00 77.69 99 ALA A O 1
ATOM 762 N N . THR A 1 100 ? -30.785 -1.002 30.506 1.00 78.88 100 THR A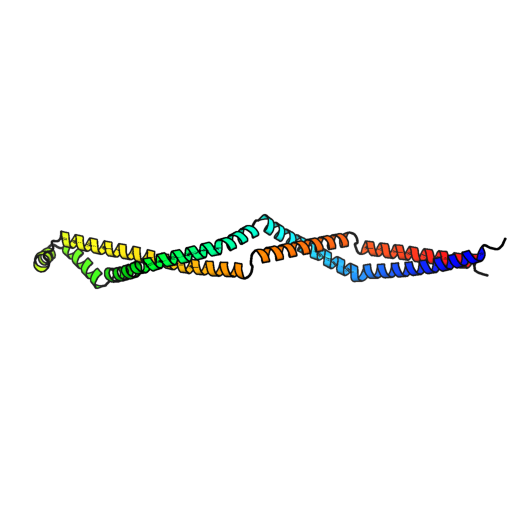 N 1
ATOM 763 C CA . THR A 1 100 ? -31.013 -1.077 31.956 1.00 78.88 100 THR A CA 1
ATOM 764 C C . THR A 1 100 ? -30.112 -0.093 32.717 1.00 78.88 100 THR A C 1
ATOM 766 O O . THR A 1 100 ? -30.581 0.613 33.601 1.00 78.88 100 THR A O 1
ATOM 769 N N . ILE A 1 101 ? -28.823 -0.002 32.377 1.00 80.25 101 ILE A N 1
ATOM 770 C CA . ILE A 1 101 ? -27.862 0.925 32.995 1.00 80.25 101 ILE A CA 1
ATOM 771 C C . ILE A 1 101 ? -28.230 2.378 32.689 1.00 80.25 101 ILE A C 1
ATOM 773 O O . ILE A 1 101 ? -28.086 3.223 33.564 1.00 80.25 101 ILE A O 1
ATOM 777 N N . GLU A 1 102 ? -28.729 2.677 31.491 1.00 83.00 102 GLU A N 1
ATOM 778 C CA . GLU A 1 102 ? -29.202 4.006 31.101 1.00 83.00 102 GLU A CA 1
ATOM 779 C C . GLU A 1 102 ? -30.477 4.392 31.864 1.00 83.00 102 GLU A C 1
ATOM 781 O O . GLU A 1 102 ? -30.562 5.493 32.410 1.00 83.00 102 GLU A O 1
ATOM 786 N N . GLU A 1 103 ? -31.440 3.475 31.993 1.00 83.94 103 GLU A N 1
ATOM 787 C CA . GLU A 1 103 ? -32.621 3.662 32.841 1.00 83.94 103 GLU A CA 1
ATOM 788 C C . GLU A 1 103 ? -32.229 3.896 34.305 1.00 83.94 103 GLU A C 1
ATOM 790 O O . GLU A 1 103 ? -32.701 4.854 34.925 1.00 83.94 103 GLU A O 1
ATOM 795 N N . PHE A 1 104 ? -31.320 3.078 34.847 1.00 82.12 104 PHE A N 1
ATOM 796 C CA . PHE A 1 104 ? -30.793 3.239 36.202 1.00 82.12 104 PHE A CA 1
ATOM 797 C C . PHE A 1 104 ? -30.037 4.558 36.372 1.00 82.12 104 PHE A C 1
ATOM 799 O O . PHE A 1 104 ? -30.242 5.239 37.372 1.00 82.12 104 PHE A O 1
ATOM 806 N N . TYR A 1 105 ? -29.214 4.954 35.402 1.00 87.12 105 TYR A N 1
ATOM 807 C CA . TYR A 1 105 ? -28.502 6.230 35.406 1.00 87.12 105 TYR A CA 1
ATOM 808 C C . TYR A 1 105 ? -29.480 7.407 35.434 1.00 87.12 105 TYR A C 1
ATOM 810 O O . TYR A 1 105 ? -29.352 8.300 36.272 1.00 87.12 105 TYR A O 1
ATOM 818 N N . ASN A 1 106 ? -30.506 7.384 34.580 1.00 89.88 106 ASN A N 1
ATOM 819 C CA . ASN A 1 106 ? -31.542 8.414 34.535 1.00 89.88 106 ASN A CA 1
ATOM 820 C C . ASN A 1 106 ? -32.336 8.487 35.849 1.00 89.88 106 ASN A C 1
ATOM 822 O O . ASN A 1 106 ? -32.667 9.579 36.318 1.00 89.88 106 ASN A O 1
ATOM 826 N N . LEU A 1 107 ? -32.602 7.339 36.479 1.00 89.06 107 LEU A N 1
ATOM 827 C CA . LEU A 1 107 ? -33.233 7.248 37.795 1.00 89.06 107 LEU A CA 1
ATOM 828 C C . LEU A 1 107 ? -32.352 7.846 38.900 1.00 89.06 107 LEU A C 1
ATOM 830 O O . LEU A 1 107 ? -32.816 8.740 39.616 1.00 89.06 107 LEU A O 1
ATOM 834 N N . THR A 1 108 ? -31.094 7.408 39.020 1.00 87.12 108 THR A N 1
ATOM 835 C CA . THR A 1 108 ? -30.152 7.855 40.066 1.00 87.12 108 THR A CA 1
ATOM 836 C C . THR A 1 108 ? -29.725 9.312 39.893 1.00 87.12 108 THR A C 1
ATOM 838 O O . THR A 1 108 ? -29.422 9.995 40.869 1.00 87.12 108 THR A O 1
ATOM 841 N N . HIS A 1 109 ? -29.767 9.839 38.669 1.00 90.12 109 HIS A N 1
ATOM 842 C CA . HIS A 1 109 ? -29.462 11.240 38.373 1.00 90.12 109 HIS A CA 1
ATOM 843 C C . HIS A 1 109 ? -30.714 12.128 38.287 1.00 90.12 109 HIS A C 1
ATOM 845 O O . HIS A 1 109 ? -30.606 13.334 38.051 1.00 90.12 109 HIS A O 1
ATOM 851 N N . SER A 1 110 ? -31.908 11.583 38.542 1.00 91.38 110 SER A N 1
ATOM 852 C CA . SER A 1 110 ? -33.150 12.356 38.521 1.00 91.38 110 SER A CA 1
ATOM 853 C C . SER A 1 110 ? -33.200 13.426 39.623 1.00 91.38 110 SER A C 1
ATOM 855 O O . SER A 1 110 ? -32.578 13.324 40.687 1.00 91.38 110 SER A O 1
ATOM 857 N N . SER A 1 111 ? -33.997 14.477 39.397 1.00 90.69 111 SER A N 1
ATOM 858 C CA . SER A 1 111 ? -34.209 15.537 40.398 1.00 90.69 111 SER A CA 1
ATOM 859 C C . SER A 1 111 ? -34.795 14.984 41.700 1.00 90.69 111 SER A C 1
ATOM 861 O O . SER A 1 111 ? -34.422 15.430 42.785 1.00 90.69 111 SER A O 1
ATOM 863 N N . TRP A 1 112 ? -35.701 14.008 41.598 1.00 91.38 112 TRP A N 1
ATOM 864 C CA . TRP A 1 112 ? -36.320 13.377 42.757 1.00 91.38 112 TRP A CA 1
ATOM 865 C C . TRP A 1 112 ? -35.303 12.565 43.560 1.00 91.38 112 TRP A C 1
ATOM 867 O O . TRP A 1 112 ? -35.184 12.784 44.761 1.00 91.38 112 TRP A O 1
ATOM 877 N N . TYR A 1 113 ? -34.511 11.713 42.906 1.00 90.06 113 TYR A N 1
ATOM 878 C CA . TYR A 1 113 ? -33.518 10.874 43.578 1.00 90.06 113 TYR A CA 1
ATOM 879 C C . TYR A 1 113 ? -32.484 11.711 44.339 1.00 90.06 113 TYR A C 1
ATOM 881 O O . TYR A 1 113 ? -32.266 11.505 45.533 1.00 90.06 113 TYR A O 1
ATOM 889 N N . ASN A 1 114 ? -31.943 12.747 43.689 1.00 87.94 114 ASN A N 1
ATOM 890 C CA . ASN A 1 114 ? -31.014 13.689 44.314 1.00 87.94 114 ASN A CA 1
ATOM 891 C C . ASN A 1 114 ? -31.630 14.423 45.518 1.00 87.94 114 ASN A C 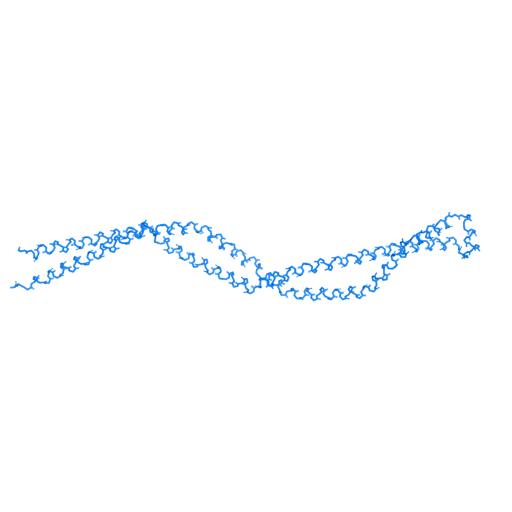1
ATOM 893 O O . ASN A 1 114 ? -30.955 14.646 46.526 1.00 87.94 114 ASN A O 1
ATOM 897 N N . LYS A 1 115 ? -32.908 14.820 45.431 1.00 88.00 115 LYS A N 1
ATOM 898 C CA . LYS A 1 115 ? -33.628 15.457 46.548 1.00 88.00 115 LYS A CA 1
ATOM 899 C C . LYS A 1 115 ? -33.828 14.486 47.707 1.00 88.00 115 LYS A C 1
ATOM 901 O O . LYS A 1 115 ? -33.572 14.867 48.845 1.00 88.00 115 LYS A O 1
ATOM 906 N N . THR A 1 116 ? -34.236 13.252 47.425 1.00 83.62 116 THR A N 1
ATOM 907 C CA . THR A 1 116 ? -34.454 12.203 48.429 1.00 83.62 116 THR A CA 1
ATOM 908 C C . THR A 1 116 ? -33.152 11.837 49.135 1.00 83.62 116 THR A C 1
ATOM 910 O O . THR A 1 116 ? -33.116 11.822 50.361 1.00 83.62 116 THR A O 1
ATOM 913 N N . MET A 1 117 ? -32.059 11.656 48.391 1.00 85.75 117 MET A N 1
ATOM 914 C CA . MET A 1 117 ? -30.732 11.396 48.952 1.00 85.75 117 MET A CA 1
ATOM 915 C C . MET A 1 117 ? -30.266 12.539 49.870 1.00 85.75 117 MET A C 1
ATOM 917 O O . MET A 1 117 ? -29.867 12.294 51.007 1.00 85.75 117 MET A O 1
ATOM 921 N N . LYS A 1 118 ? -30.378 13.802 49.425 1.00 85.19 118 LYS A N 1
ATOM 922 C CA . LYS A 1 118 ? -30.033 14.980 50.247 1.00 85.19 118 LYS A CA 1
ATOM 923 C C . LYS A 1 118 ? -30.913 15.108 51.486 1.00 85.19 118 LYS A C 1
ATOM 925 O O . LYS A 1 118 ? -30.420 15.484 52.546 1.00 85.19 118 LYS A O 1
ATOM 930 N N . MET A 1 119 ? -32.203 14.805 51.356 1.00 81.19 119 MET A N 1
ATOM 931 C CA . MET A 1 119 ? -33.135 14.799 52.477 1.00 81.19 119 MET A CA 1
ATOM 932 C C . MET A 1 119 ? -32.726 13.733 53.494 1.00 81.19 119 MET A C 1
ATOM 934 O O . MET A 1 119 ? -32.521 14.074 54.649 1.00 81.19 119 MET A O 1
ATOM 938 N N . LEU A 1 120 ? -32.517 12.483 53.077 1.00 79.50 120 LEU A N 1
ATOM 939 C CA . LEU A 1 120 ? -32.085 11.391 53.956 1.00 79.50 120 LEU A CA 1
ATOM 940 C C . LEU A 1 120 ? -30.751 11.694 54.657 1.00 79.50 120 LEU A C 1
ATOM 942 O O . LEU A 1 120 ? -30.654 11.527 55.873 1.00 79.50 120 LEU A O 1
ATOM 946 N N . ALA A 1 121 ? -29.770 12.240 53.932 1.00 80.75 121 ALA A N 1
ATOM 947 C CA . ALA A 1 121 ? -28.500 12.680 54.509 1.00 80.75 121 ALA A CA 1
ATOM 948 C C . ALA A 1 121 ? -28.684 13.812 55.541 1.00 80.75 121 ALA A C 1
ATOM 950 O O . ALA A 1 121 ? -28.102 13.775 56.624 1.00 80.75 121 ALA A O 1
ATOM 951 N N . GLY A 1 122 ? -29.531 14.803 55.238 1.00 79.38 122 GLY A N 1
ATOM 952 C CA . GLY A 1 122 ? -29.839 15.909 56.149 1.00 79.38 122 GLY A CA 1
ATOM 953 C C . GLY A 1 122 ? -30.634 15.482 57.388 1.00 79.38 122 GLY A C 1
ATOM 954 O O . GLY A 1 122 ? -30.432 16.030 58.471 1.00 79.38 122 GLY A O 1
ATOM 955 N N . LEU A 1 123 ? -31.510 14.483 57.249 1.00 71.94 123 LEU A N 1
ATOM 956 C CA . LEU A 1 123 ? -32.277 13.901 58.350 1.00 71.94 123 LEU A CA 1
ATOM 957 C C . LEU A 1 123 ? -31.382 13.082 59.300 1.00 71.94 123 LEU A C 1
ATOM 959 O O . LEU A 1 123 ? -31.596 13.114 60.510 1.00 71.94 123 LEU A O 1
ATOM 963 N N . ALA A 1 124 ? -30.367 12.386 58.775 1.00 69.12 124 ALA A N 1
ATOM 964 C CA . ALA A 1 124 ? -29.405 11.626 59.576 1.00 69.12 124 ALA A CA 1
ATOM 965 C C . ALA A 1 124 ? -28.510 12.525 60.455 1.00 69.12 124 ALA A C 1
ATOM 967 O O . ALA A 1 124 ? -28.096 12.115 61.537 1.00 69.12 124 ALA A O 1
ATOM 968 N N . GLY A 1 125 ? -28.243 13.761 60.013 1.00 70.06 125 GLY A N 1
ATOM 969 C CA . GLY A 1 125 ? -27.388 14.726 60.712 1.00 70.06 125 GLY A CA 1
ATOM 970 C C . GLY A 1 125 ? -28.106 15.708 61.647 1.00 70.06 125 GLY A C 1
ATOM 971 O O . GLY A 1 125 ? -27.432 16.523 62.275 1.00 70.06 125 GLY A O 1
ATOM 972 N N . ASN A 1 126 ? -29.445 15.680 61.745 1.00 72.50 126 ASN A N 1
ATOM 973 C CA . ASN A 1 126 ? -30.209 16.671 62.515 1.00 72.50 126 ASN A CA 1
ATOM 974 C C . ASN A 1 126 ? -31.157 16.027 63.558 1.00 72.50 126 ASN A C 1
ATOM 976 O O . ASN A 1 126 ? -32.136 15.372 63.187 1.00 72.50 126 ASN A O 1
ATOM 980 N N . PRO A 1 127 ? -30.942 16.264 64.869 1.00 63.84 127 PRO A N 1
ATOM 981 C CA . PRO A 1 127 ? -31.689 15.611 65.948 1.00 63.84 127 PRO A CA 1
ATOM 982 C C . PRO A 1 127 ? -33.176 16.000 66.019 1.00 63.84 127 PRO A C 1
ATOM 984 O O . PRO A 1 127 ? -33.984 15.215 66.509 1.00 63.84 127 PRO A O 1
ATOM 987 N N . ILE A 1 128 ? -33.572 17.171 65.505 1.00 66.94 128 ILE A N 1
ATOM 988 C CA . ILE A 1 128 ? -34.986 17.595 65.467 1.00 66.94 128 ILE A CA 1
ATOM 989 C C . ILE A 1 128 ? -35.745 16.816 64.383 1.00 66.94 128 ILE A C 1
ATOM 991 O O . ILE A 1 128 ? -36.894 16.411 64.557 1.00 66.94 128 ILE A O 1
ATOM 995 N N . LEU A 1 129 ? -35.076 16.556 63.264 1.00 62.41 129 LEU A N 1
ATOM 996 C CA . LEU A 1 129 ? -35.620 15.822 62.125 1.00 62.41 129 LEU A CA 1
ATOM 997 C C . LEU A 1 129 ? -35.616 14.296 62.336 1.00 62.41 129 LEU A C 1
ATOM 999 O O . LEU A 1 129 ? -36.469 13.599 61.786 1.00 62.41 129 LEU A O 1
ATOM 1003 N N . ALA A 1 130 ? -34.739 13.784 63.202 1.00 60.97 130 ALA A N 1
ATOM 1004 C CA . ALA A 1 130 ? -34.729 12.393 63.662 1.00 60.97 130 ALA A CA 1
ATOM 1005 C C . ALA A 1 130 ? -36.059 11.954 64.316 1.00 60.97 130 ALA A C 1
ATOM 1007 O O . ALA A 1 130 ? -36.500 10.814 64.162 1.00 60.97 130 ALA A O 1
ATOM 1008 N N . VAL A 1 131 ? -36.735 12.872 65.016 1.00 63.31 131 VAL A N 1
ATOM 1009 C CA . VAL A 1 131 ? -38.051 12.631 65.639 1.00 63.31 131 VAL A CA 1
ATOM 1010 C C . VAL A 1 131 ? -39.151 12.479 64.578 1.00 63.31 131 VAL A C 1
ATOM 1012 O O . VAL A 1 131 ? -40.046 11.639 64.707 1.00 63.31 131 VAL A O 1
ATOM 1015 N N . LEU A 1 132 ? -39.065 13.247 63.489 1.00 63.47 132 LEU A N 1
ATOM 1016 C CA . LEU A 1 132 ? -39.955 13.129 62.328 1.00 63.47 132 LEU A CA 1
ATOM 1017 C C . LEU A 1 132 ? -39.733 11.815 61.560 1.00 63.47 132 LEU A C 1
ATOM 1019 O O . LEU A 1 132 ? -40.705 11.177 61.159 1.00 63.47 132 LEU A O 1
ATOM 1023 N N . LEU A 1 133 ? -38.478 11.380 61.411 1.00 61.53 133 LEU A N 1
ATOM 1024 C CA . LEU A 1 133 ? -38.100 10.094 60.806 1.00 61.53 133 LEU A CA 1
ATOM 1025 C C . LEU A 1 133 ? -38.740 8.903 61.531 1.00 61.53 133 LEU A C 1
ATOM 1027 O O . LEU A 1 133 ? -39.420 8.078 60.915 1.00 61.53 133 LEU A O 1
ATOM 1031 N N . ARG A 1 134 ? -38.590 8.861 62.857 1.00 61.75 134 ARG A N 1
ATOM 1032 C CA . ARG A 1 134 ? -39.091 7.754 63.678 1.00 61.75 134 ARG A CA 1
ATOM 1033 C C . ARG A 1 134 ? -40.619 7.698 63.721 1.00 61.75 134 ARG A C 1
ATOM 1035 O O . ARG A 1 134 ? -41.186 6.612 63.738 1.00 61.75 134 ARG A O 1
ATOM 1042 N N . SER A 1 135 ? -41.281 8.858 63.725 1.00 63.25 135 SER A N 1
ATOM 1043 C CA . SER A 1 135 ? -42.743 8.959 63.850 1.00 63.25 135 SER A CA 1
ATOM 1044 C C . SER A 1 135 ? -43.507 8.761 62.539 1.00 63.25 135 SER A C 1
ATOM 1046 O O . SER A 1 135 ? -44.605 8.213 62.574 1.00 63.25 135 SER A O 1
ATOM 1048 N N . LYS A 1 136 ? -42.964 9.190 61.389 1.00 64.56 136 LYS A N 1
ATOM 1049 C CA . LYS A 1 136 ? -43.659 9.078 60.091 1.00 64.56 136 LYS A CA 1
ATOM 1050 C C . LYS A 1 136 ? -43.194 7.927 59.210 1.00 64.56 136 LYS A C 1
ATOM 1052 O O . LYS A 1 136 ? -43.982 7.449 58.402 1.00 64.56 136 LYS A O 1
ATOM 1057 N N . LEU A 1 137 ? -41.930 7.530 59.318 1.00 64.50 137 LEU A N 1
ATOM 1058 C CA . LEU A 1 137 ? -41.303 6.592 58.384 1.00 64.50 137 LEU A CA 1
ATOM 1059 C C . LEU A 1 137 ? -40.794 5.317 59.068 1.00 64.50 137 LEU A C 1
ATOM 1061 O O . LEU A 1 137 ? -40.374 4.397 58.377 1.00 64.50 137 LEU A O 1
ATOM 1065 N N . GLY A 1 138 ? -40.814 5.253 60.406 1.00 65.25 138 GLY A N 1
ATOM 1066 C CA . GLY A 1 138 ? -40.309 4.103 61.167 1.00 65.25 138 GLY A CA 1
ATOM 1067 C C . GLY A 1 138 ? -38.802 3.858 61.008 1.00 65.25 138 GLY A C 1
ATOM 1068 O O . GLY A 1 138 ? -38.304 2.826 61.443 1.00 65.25 138 GLY A O 1
ATOM 1069 N N . LEU A 1 139 ? -38.082 4.797 60.393 1.00 64.50 139 LEU A N 1
ATOM 1070 C CA . LEU A 1 139 ? -36.650 4.731 60.120 1.00 64.50 139 LEU A CA 1
ATOM 1071 C C . LEU A 1 139 ? -35.887 5.451 61.232 1.00 64.50 139 LEU A C 1
ATOM 1073 O O . LEU A 1 139 ? -36.262 6.556 61.632 1.00 64.50 139 LEU A O 1
ATOM 1077 N N . ASP A 1 140 ? -34.817 4.840 61.735 1.00 73.44 140 ASP A N 1
ATOM 1078 C CA . ASP A 1 140 ? -33.876 5.528 62.617 1.00 73.44 140 ASP A CA 1
ATOM 1079 C C . ASP A 1 140 ? -32.850 6.347 61.808 1.00 73.44 140 ASP A C 1
ATOM 1081 O O . ASP A 1 140 ? -32.767 6.276 60.577 1.00 73.44 140 ASP A O 1
ATOM 1085 N N . THR A 1 141 ? -32.092 7.200 62.499 1.00 72.25 141 THR A N 1
ATOM 1086 C CA . THR A 1 141 ? -31.105 8.091 61.868 1.00 72.25 141 THR A CA 1
ATOM 1087 C C . THR A 1 141 ? -29.963 7.327 61.203 1.00 72.25 141 THR A C 1
ATOM 1089 O O . THR A 1 141 ? -29.425 7.796 60.200 1.00 72.25 141 THR A O 1
ATOM 1092 N N . GLN A 1 142 ? -29.619 6.145 61.722 1.00 72.12 142 GLN A N 1
ATOM 1093 C CA . GLN A 1 142 ? -28.605 5.263 61.147 1.00 72.12 142 GLN A CA 1
ATOM 1094 C C . GLN A 1 142 ? -29.073 4.680 59.813 1.00 72.12 142 GLN A C 1
ATOM 1096 O O . GLN A 1 142 ? -28.344 4.764 58.828 1.00 72.12 142 GLN A O 1
ATOM 1101 N N . ALA A 1 143 ? -30.299 4.166 59.746 1.00 72.38 143 ALA A N 1
ATOM 1102 C CA . ALA A 1 143 ? -30.892 3.617 58.537 1.00 72.38 143 ALA A CA 1
ATOM 1103 C C . ALA A 1 143 ? -31.096 4.691 57.460 1.00 72.38 143 ALA A C 1
ATOM 1105 O O . ALA A 1 143 ? -30.820 4.437 56.289 1.00 72.38 143 ALA A O 1
ATOM 1106 N N . ALA A 1 144 ? -31.500 5.912 57.837 1.00 72.50 144 ALA A N 1
ATOM 1107 C CA . ALA A 1 144 ? -31.590 7.037 56.903 1.00 72.50 144 ALA A CA 1
ATOM 1108 C C . ALA A 1 144 ? -30.216 7.433 56.327 1.00 72.50 144 ALA A C 1
ATOM 1110 O O . ALA A 1 144 ? -30.100 7.673 55.125 1.00 72.50 144 ALA A O 1
ATOM 1111 N N . GLY A 1 145 ? -29.170 7.452 57.161 1.00 73.38 145 GLY A N 1
ATOM 1112 C CA . GLY A 1 145 ? -27.797 7.709 56.719 1.00 73.38 145 GLY A CA 1
ATOM 1113 C C . GLY A 1 145 ? -27.254 6.608 55.805 1.00 73.38 145 GLY A C 1
ATOM 1114 O O . GLY A 1 145 ? -26.660 6.908 54.772 1.00 73.38 145 GLY A O 1
ATOM 1115 N N . LEU A 1 146 ? -27.518 5.342 56.141 1.00 73.31 146 LEU A N 1
ATOM 1116 C CA . LEU A 1 146 ? -27.102 4.185 55.347 1.00 73.31 146 LEU A CA 1
ATOM 1117 C C . LEU A 1 146 ? -27.792 4.164 53.975 1.00 73.31 146 LEU A C 1
ATOM 1119 O O . LEU A 1 146 ? -27.139 3.927 52.965 1.00 73.31 146 LEU A O 1
ATOM 1123 N N . LEU A 1 147 ? -29.091 4.479 53.925 1.00 73.88 147 LEU A N 1
ATOM 1124 C CA . LEU A 1 147 ? -29.846 4.620 52.677 1.00 73.88 147 LEU A CA 1
ATOM 1125 C C . LEU A 1 147 ? -29.309 5.758 51.807 1.00 73.88 147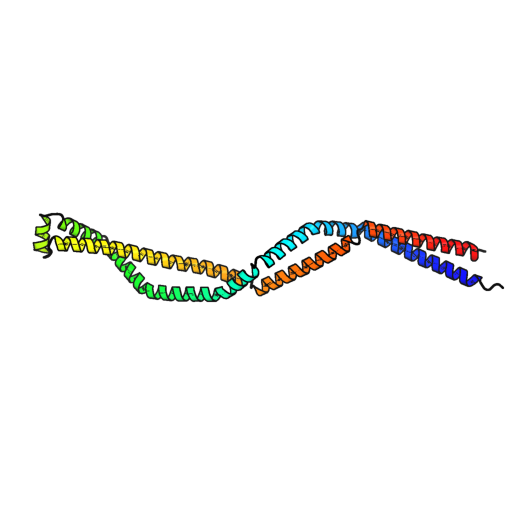 LEU A C 1
ATOM 1127 O O . LEU A 1 147 ? -29.166 5.581 50.603 1.00 73.88 147 LEU A O 1
ATOM 1131 N N . ALA A 1 148 ? -28.979 6.911 52.396 1.00 76.19 148 ALA A N 1
ATOM 1132 C CA . ALA A 1 148 ? -28.384 8.017 51.649 1.00 76.19 148 ALA A CA 1
ATOM 1133 C C . ALA A 1 148 ? -27.008 7.649 51.066 1.00 76.19 148 ALA A C 1
ATOM 1135 O O . ALA A 1 148 ? -26.724 7.996 49.922 1.00 76.19 148 ALA A O 1
ATOM 1136 N N . ALA A 1 149 ? -26.179 6.927 51.828 1.00 75.38 149 ALA A N 1
ATOM 1137 C CA . ALA A 1 149 ? -24.878 6.442 51.369 1.00 75.38 149 ALA A CA 1
ATOM 1138 C C . ALA A 1 149 ? -25.016 5.414 50.234 1.00 75.38 149 ALA A C 1
ATOM 1140 O O . ALA A 1 149 ? -24.398 5.585 49.189 1.00 75.38 149 ALA A O 1
ATOM 1141 N N . LEU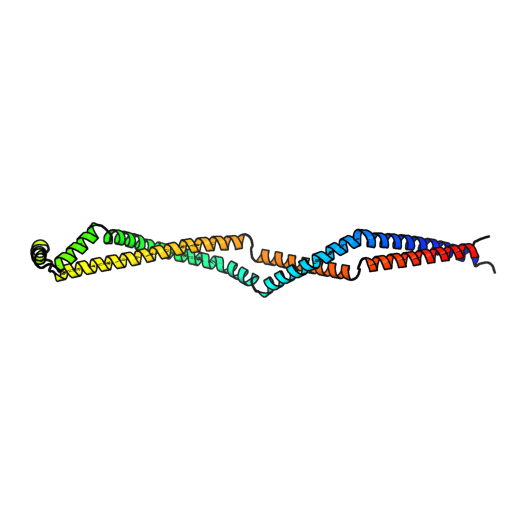 A 1 150 ? -25.905 4.425 50.389 1.00 73.88 150 LEU A N 1
ATOM 1142 C CA . LEU A 1 150 ? -26.252 3.463 49.334 1.00 73.88 150 LEU A CA 1
ATOM 1143 C C . LEU A 1 150 ? -26.753 4.161 48.066 1.00 73.88 150 LEU A C 1
ATOM 1145 O O . LEU A 1 150 ? -26.389 3.778 46.958 1.00 73.88 150 LEU A O 1
ATOM 1149 N N . MET A 1 151 ? -27.579 5.200 48.219 1.00 83.62 151 MET A N 1
ATOM 1150 C CA . MET A 1 151 ? -28.079 5.962 47.079 1.00 83.62 151 MET A CA 1
ATOM 1151 C C . MET A 1 151 ? -26.962 6.716 46.347 1.00 83.62 151 MET A C 1
ATOM 1153 O O . MET A 1 151 ? -26.983 6.757 45.115 1.00 83.62 151 MET A O 1
ATOM 1157 N N . ALA A 1 152 ? -26.006 7.290 47.084 1.00 81.19 152 ALA A N 1
ATOM 1158 C CA . ALA A 1 152 ? -24.850 7.989 46.524 1.00 81.19 152 ALA A CA 1
ATOM 1159 C C . ALA A 1 152 ? -23.898 7.027 45.801 1.00 81.19 152 ALA A C 1
ATOM 1161 O O . ALA A 1 152 ? -23.456 7.317 44.692 1.00 81.19 152 ALA A O 1
ATOM 1162 N N . GLU A 1 153 ? -23.639 5.863 46.395 1.00 80.81 153 GLU A N 1
ATOM 1163 C CA . GLU A 1 153 ? -22.801 4.816 45.806 1.00 80.81 153 GLU A CA 1
ATOM 1164 C C . GLU A 1 153 ? -23.429 4.261 44.519 1.00 80.81 153 GLU A C 1
ATOM 1166 O O . GLU A 1 153 ? -22.778 4.224 43.477 1.00 80.81 153 GLU A O 1
ATOM 1171 N N . ALA A 1 154 ? -24.739 3.990 44.519 1.00 78.19 154 ALA A N 1
ATOM 1172 C CA . ALA A 1 154 ? -25.464 3.596 43.309 1.00 78.19 154 ALA A CA 1
ATOM 1173 C C . ALA A 1 154 ? -25.428 4.677 42.207 1.00 78.19 154 ALA A C 1
ATOM 1175 O O . ALA A 1 154 ? -25.369 4.362 41.014 1.00 78.19 154 ALA A O 1
ATOM 1176 N N . GLN A 1 155 ? -25.449 5.963 42.574 1.00 86.12 155 GLN A N 1
ATOM 1177 C CA . GLN A 1 155 ? -25.300 7.067 41.621 1.00 86.12 155 GLN A CA 1
ATOM 1178 C C . GLN A 1 155 ? -23.889 7.103 41.009 1.00 86.12 155 GLN A C 1
ATOM 1180 O O . GLN A 1 155 ? -23.743 7.311 39.804 1.00 86.12 155 GLN A O 1
ATOM 1185 N N . GLU A 1 156 ? -22.851 6.857 41.807 1.00 87.12 156 GLU A N 1
ATOM 1186 C CA . GLU A 1 156 ? -21.471 6.784 41.322 1.00 87.12 156 GLU A CA 1
ATOM 1187 C C . GLU A 1 156 ? -21.249 5.574 40.399 1.00 87.12 156 GLU A C 1
ATOM 1189 O O . GLU A 1 156 ? -20.670 5.711 39.316 1.00 87.12 156 GLU A O 1
ATOM 1194 N N . ASP A 1 157 ? -21.754 4.403 40.782 1.00 79.06 157 ASP A N 1
ATOM 1195 C CA . ASP A 1 157 ? -21.593 3.166 40.017 1.00 79.06 157 ASP A CA 1
ATOM 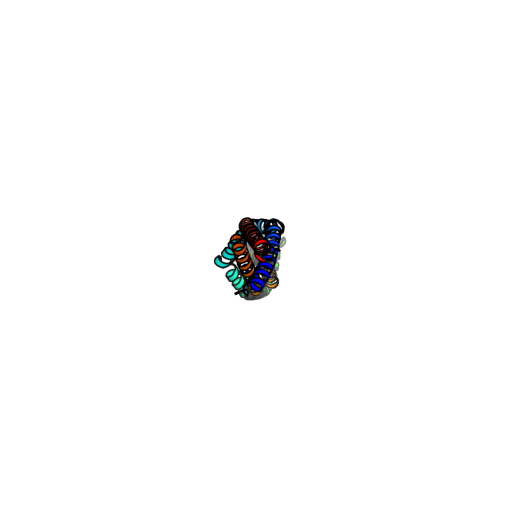1196 C C . ASP A 1 157 ? -22.331 3.211 38.679 1.00 79.06 157 ASP A C 1
ATOM 1198 O O . ASP A 1 157 ? -21.777 2.827 37.645 1.00 79.06 157 ASP A O 1
ATOM 1202 N N . THR A 1 158 ? -23.544 3.770 38.656 1.00 84.94 158 THR A N 1
ATOM 1203 C CA . THR A 1 158 ? -24.282 3.993 37.401 1.00 84.94 158 THR A CA 1
ATOM 1204 C C . THR A 1 158 ? -23.561 4.982 36.483 1.00 84.94 158 THR A C 1
ATOM 1206 O O . THR A 1 158 ? -23.532 4.776 35.270 1.00 84.94 158 THR A O 1
ATOM 1209 N N . ALA A 1 159 ? -22.897 6.008 37.028 1.00 82.81 159 ALA A N 1
ATOM 1210 C CA . ALA A 1 159 ? -22.083 6.928 36.234 1.00 82.81 159 ALA A CA 1
ATOM 1211 C C . ALA A 1 159 ? -20.821 6.265 35.650 1.00 82.81 159 ALA A C 1
ATOM 1213 O O . ALA A 1 159 ? -20.464 6.528 34.498 1.00 82.81 159 ALA A O 1
ATOM 1214 N N . LYS A 1 160 ? -20.146 5.390 36.409 1.00 81.81 160 LYS A N 1
ATOM 1215 C CA . LYS A 1 160 ? -19.014 4.589 35.903 1.00 81.81 160 LYS A CA 1
ATOM 1216 C C . LYS A 1 160 ? -19.466 3.637 34.794 1.00 81.81 160 LYS A C 1
ATOM 1218 O O . LYS A 1 160 ? -18.823 3.576 33.747 1.00 81.81 160 LYS A O 1
ATOM 1223 N N . ALA A 1 161 ? -20.584 2.942 34.998 1.00 77.00 161 ALA A N 1
ATOM 1224 C CA . ALA A 1 161 ? -21.143 2.006 34.029 1.00 77.00 161 ALA A CA 1
ATOM 1225 C C . ALA A 1 161 ? -21.551 2.698 32.714 1.00 77.00 161 ALA A C 1
ATOM 1227 O O . ALA A 1 161 ? -21.209 2.209 31.637 1.00 77.00 161 ALA A O 1
ATOM 1228 N N . ALA A 1 162 ? -22.186 3.874 32.791 1.00 80.50 162 ALA A N 1
ATOM 1229 C CA . ALA A 1 162 ? -22.536 4.676 31.617 1.00 80.50 162 ALA A CA 1
ATOM 1230 C C . ALA A 1 162 ? -21.295 5.089 30.801 1.00 80.50 162 ALA A C 1
ATOM 1232 O O . ALA A 1 162 ? -21.266 4.905 29.585 1.00 80.50 162 ALA A O 1
ATOM 1233 N N . LYS A 1 163 ? -20.226 5.554 31.468 1.00 81.44 163 LYS A N 1
ATOM 1234 C CA . LYS A 1 163 ? -18.950 5.891 30.805 1.00 81.44 163 LYS A CA 1
ATOM 1235 C C . LYS A 1 163 ? -18.301 4.690 30.119 1.00 81.44 163 LYS A C 1
ATOM 1237 O O . LYS A 1 163 ? -17.736 4.839 29.038 1.00 81.44 163 LYS A O 1
ATOM 1242 N N . ILE A 1 164 ? -18.360 3.509 30.737 1.00 77.31 164 ILE A N 1
ATOM 1243 C CA . ILE A 1 164 ? -17.830 2.273 30.145 1.00 77.31 164 ILE A CA 1
ATOM 1244 C C . ILE A 1 164 ? -18.592 1.936 28.859 1.00 77.31 164 ILE A C 1
ATOM 1246 O O . ILE A 1 164 ? -17.964 1.667 27.839 1.00 77.31 164 ILE A O 1
ATOM 1250 N N . ILE A 1 165 ? -19.926 2.000 28.874 1.00 76.38 165 ILE A N 1
ATOM 1251 C CA . ILE A 1 165 ? -20.751 1.739 27.685 1.00 76.38 165 ILE A CA 1
ATOM 1252 C C . ILE A 1 165 ? -20.446 2.741 26.569 1.00 76.38 165 ILE A C 1
ATOM 1254 O O . ILE A 1 165 ? -20.245 2.333 25.425 1.00 76.38 165 ILE A O 1
ATOM 1258 N N . GLU A 1 166 ? -20.365 4.031 26.891 1.00 77.44 166 GLU A N 1
ATOM 1259 C CA . GLU A 1 166 ? -20.040 5.078 25.920 1.00 77.44 166 GLU A CA 1
ATOM 1260 C C . GLU A 1 166 ? -18.659 4.846 25.280 1.00 77.44 166 GLU A C 1
ATOM 1262 O O . GLU A 1 166 ? -18.518 4.900 24.056 1.00 77.44 166 GLU A O 1
ATOM 1267 N N . ALA A 1 167 ? -17.649 4.497 26.086 1.00 75.50 167 ALA A N 1
ATOM 1268 C CA . ALA A 1 167 ? -16.312 4.172 25.596 1.00 75.50 167 ALA A CA 1
ATOM 1269 C C . ALA A 1 167 ? -16.309 2.933 24.679 1.00 75.50 167 ALA A C 1
ATOM 1271 O O . ALA A 1 167 ? -15.683 2.954 23.615 1.00 75.50 167 ALA A O 1
ATOM 1272 N N . LEU A 1 168 ? -17.039 1.875 25.050 1.00 75.19 168 LEU A N 1
ATOM 1273 C CA . LEU A 1 168 ? -17.155 0.642 24.261 1.00 75.19 168 LEU A CA 1
ATOM 1274 C C . LEU A 1 168 ? -17.848 0.879 22.910 1.00 75.19 168 LEU A C 1
ATOM 1276 O O . LEU A 1 168 ? -17.411 0.330 21.895 1.00 75.19 168 LEU A O 1
ATOM 1280 N N . GLN A 1 169 ? -18.885 1.723 22.878 1.00 74.62 169 GLN A N 1
ATOM 1281 C CA . GLN A 1 169 ? -19.566 2.133 21.644 1.00 74.62 169 GLN A CA 1
ATOM 1282 C C . GLN A 1 169 ? -18.686 3.038 20.766 1.00 74.62 169 GLN A C 1
ATOM 1284 O O . GLN A 1 169 ? -18.709 2.934 19.537 1.00 74.62 169 GLN A O 1
ATOM 1289 N N . GLY A 1 170 ? -17.893 3.924 21.377 1.00 75.88 170 GLY A N 1
ATOM 1290 C CA . GLY A 1 170 ? -16.937 4.775 20.667 1.00 75.88 170 GLY A CA 1
ATOM 1291 C C . GLY A 1 170 ? -15.841 3.974 19.956 1.00 75.88 170 GLY A C 1
ATOM 1292 O O . GLY A 1 170 ? -15.515 4.268 18.803 1.00 75.88 170 GLY A O 1
ATOM 1293 N N . LEU A 1 171 ? -15.325 2.932 20.616 1.00 74.50 171 LEU A N 1
ATOM 1294 C CA . LEU A 1 171 ? -14.346 1.991 20.060 1.00 74.50 171 LEU A CA 1
ATOM 1295 C C . LEU A 1 171 ? -14.879 1.253 18.824 1.00 74.50 171 LEU A C 1
ATOM 1297 O O . LEU A 1 171 ? -14.165 1.164 17.827 1.00 74.50 171 LEU A O 1
ATOM 1301 N N . ASP A 1 172 ? -16.136 0.795 18.852 1.00 77.62 172 ASP A N 1
ATOM 1302 C CA . ASP A 1 172 ? -16.767 0.102 17.716 1.00 77.62 172 ASP A CA 1
ATOM 1303 C C . ASP A 1 172 ? -16.807 0.982 16.453 1.00 77.62 172 ASP A C 1
ATOM 1305 O O . ASP A 1 172 ? -16.370 0.572 15.376 1.00 77.62 172 ASP A O 1
ATOM 1309 N N . ARG A 1 173 ? -17.243 2.242 16.595 1.00 77.81 173 ARG A N 1
ATOM 1310 C CA . ARG A 1 173 ? -17.340 3.190 15.468 1.00 77.81 173 ARG A CA 1
ATOM 1311 C C . ARG A 1 173 ? -15.983 3.513 14.846 1.00 77.81 173 ARG A C 1
ATOM 1313 O O . ARG A 1 173 ? -15.881 3.677 13.629 1.00 77.81 173 ARG A O 1
ATOM 1320 N N . GLN A 1 174 ? -14.945 3.659 15.668 1.00 78.06 174 GLN A N 1
ATOM 1321 C CA . GLN A 1 174 ? -13.595 3.924 15.169 1.00 78.06 174 GLN A CA 1
ATOM 1322 C C . GLN A 1 174 ? -13.017 2.694 14.470 1.00 78.06 174 GLN A C 1
ATOM 1324 O O . GLN A 1 174 ? -12.508 2.818 13.354 1.00 78.06 174 GLN A O 1
ATOM 1329 N N . ALA A 1 175 ? -13.147 1.514 15.082 1.00 77.94 175 ALA A N 1
ATOM 1330 C CA . ALA A 1 175 ? -12.682 0.258 14.507 1.00 77.94 175 ALA A CA 1
ATOM 1331 C C . ALA A 1 175 ? -13.328 -0.018 13.140 1.00 77.94 175 ALA A C 1
ATOM 1333 O O . ALA A 1 175 ? -12.624 -0.370 12.196 1.00 77.94 175 ALA A O 1
ATOM 1334 N N . GLU A 1 176 ? -14.632 0.237 12.991 1.00 84.50 176 GLU A N 1
ATOM 1335 C CA . GLU A 1 176 ? -15.340 0.088 11.715 1.00 84.50 176 GLU A CA 1
ATOM 1336 C C . GLU A 1 176 ? -14.803 1.032 10.632 1.00 84.50 176 GLU A C 1
ATOM 1338 O O . GLU A 1 176 ? -14.550 0.603 9.505 1.00 84.50 176 GLU A O 1
ATOM 1343 N N . LYS A 1 177 ? -14.556 2.306 10.967 1.00 84.50 177 LYS A N 1
ATOM 1344 C CA . LYS A 1 177 ? -13.963 3.269 10.025 1.00 84.50 177 LYS A CA 1
ATOM 1345 C C . LYS A 1 177 ? -12.585 2.825 9.538 1.00 84.50 177 LYS A C 1
ATOM 1347 O O . LYS A 1 177 ? -12.310 2.886 8.336 1.00 84.50 177 LYS A O 1
ATOM 1352 N N . TYR A 1 178 ? -11.720 2.395 10.456 1.00 77.62 178 TYR A N 1
ATOM 1353 C CA . TYR A 1 178 ? -10.384 1.922 10.099 1.00 77.62 178 TYR A CA 1
ATOM 1354 C C . TYR A 1 178 ? -10.458 0.657 9.248 1.00 77.62 178 TYR A C 1
ATOM 1356 O O . TYR A 1 178 ? -9.798 0.581 8.214 1.00 77.62 178 TYR A O 1
ATOM 1364 N N . LEU A 1 179 ? -11.313 -0.295 9.620 1.00 86.25 179 LEU A N 1
ATOM 1365 C CA . LEU A 1 179 ? -11.464 -1.550 8.896 1.00 86.25 179 LEU A CA 1
ATOM 1366 C C . LEU A 1 179 ? -12.037 -1.340 7.492 1.00 86.25 179 LEU A C 1
ATOM 1368 O O . LEU A 1 179 ? -11.540 -1.943 6.545 1.00 86.25 179 LEU A O 1
ATOM 1372 N N . ALA A 1 180 ? -13.012 -0.444 7.327 1.00 86.50 180 ALA A N 1
ATOM 1373 C CA . ALA A 1 180 ? -13.537 -0.062 6.018 1.00 86.50 180 ALA A CA 1
ATOM 1374 C C . ALA A 1 180 ? -12.459 0.589 5.138 1.00 86.50 180 ALA A C 1
ATOM 1376 O O . ALA A 1 180 ? -12.336 0.260 3.960 1.00 86.50 180 ALA A O 1
ATOM 1377 N N . THR A 1 181 ? -11.639 1.470 5.719 1.00 82.56 181 THR A N 1
ATOM 1378 C CA . THR A 1 181 ? -10.535 2.129 5.003 1.00 82.56 181 THR A CA 1
ATOM 1379 C C . THR A 1 181 ? -9.485 1.113 4.552 1.00 82.56 181 THR A C 1
ATOM 1381 O O . THR A 1 181 ? -9.098 1.105 3.387 1.00 82.56 181 THR A O 1
ATOM 1384 N N . LEU A 1 182 ? -9.061 0.216 5.447 1.00 82.00 182 LEU A N 1
ATOM 1385 C CA . LEU A 1 182 ? -8.082 -0.828 5.135 1.00 82.00 182 LEU A CA 1
ATOM 1386 C C . LEU A 1 182 ? -8.628 -1.834 4.113 1.00 82.00 182 LEU A C 1
ATOM 1388 O O . LEU A 1 182 ? -7.908 -2.204 3.190 1.00 82.00 182 LEU A O 1
ATOM 1392 N N . SER A 1 183 ? -9.901 -2.227 4.237 1.00 86.44 183 SER A N 1
ATOM 1393 C CA . SER A 1 183 ? -10.567 -3.113 3.270 1.00 86.44 183 SER A CA 1
ATOM 1394 C C . SER A 1 183 ? -10.545 -2.498 1.879 1.00 86.44 183 SER A C 1
ATOM 1396 O O . SER A 1 183 ? -10.129 -3.147 0.928 1.00 86.44 183 SER A O 1
ATOM 1398 N N . ARG A 1 184 ? -10.905 -1.214 1.776 1.00 88.31 184 ARG A N 1
ATOM 1399 C CA . ARG A 1 184 ? -10.901 -0.485 0.510 1.00 88.31 184 ARG A CA 1
ATOM 1400 C C . ARG A 1 184 ? -9.512 -0.430 -0.123 1.00 88.31 184 ARG A C 1
ATOM 1402 O O . ARG A 1 184 ? -9.391 -0.665 -1.317 1.00 88.31 184 ARG A O 1
ATOM 1409 N N . ILE A 1 185 ? -8.467 -0.174 0.668 1.00 80.19 185 ILE A N 1
ATOM 1410 C CA . ILE A 1 185 ? -7.080 -0.178 0.176 1.00 80.19 185 ILE A CA 1
ATOM 1411 C C . ILE A 1 185 ? -6.708 -1.556 -0.394 1.00 80.19 185 ILE A C 1
ATOM 1413 O O . ILE A 1 185 ? -6.093 -1.628 -1.453 1.00 80.19 185 ILE A O 1
ATOM 1417 N N . VAL A 1 186 ? -7.081 -2.642 0.289 1.00 85.94 186 VAL A N 1
ATOM 1418 C CA . VAL A 1 186 ? -6.800 -4.021 -0.152 1.00 85.94 186 VAL A CA 1
ATOM 1419 C C . VAL A 1 186 ? -7.629 -4.430 -1.373 1.00 85.94 186 VAL A C 1
ATOM 1421 O O . VAL A 1 186 ? -7.135 -5.163 -2.226 1.00 85.94 186 VAL A O 1
ATOM 1424 N N . GLU A 1 187 ? -8.862 -3.946 -1.494 1.00 87.75 187 GLU A N 1
ATOM 1425 C CA . GLU A 1 187 ? -9.721 -4.186 -2.659 1.00 87.75 187 GLU A CA 1
ATOM 1426 C C . GLU A 1 187 ? -9.253 -3.411 -3.900 1.00 87.75 187 GLU A C 1
ATOM 1428 O O . GLU A 1 187 ? -9.228 -3.964 -5.000 1.00 87.75 187 GLU A O 1
ATOM 1433 N N . GLU A 1 188 ? -8.863 -2.143 -3.737 1.00 84.69 188 GLU A N 1
ATOM 1434 C CA . GLU A 1 188 ? -8.371 -1.302 -4.835 1.00 84.69 188 GLU A CA 1
ATOM 1435 C C . GLU A 1 188 ? -6.986 -1.762 -5.323 1.00 84.69 188 GLU A C 1
ATOM 1437 O O . GLU A 1 188 ? -6.713 -1.749 -6.531 1.00 84.69 188 GLU A O 1
ATOM 1442 N N . LEU A 1 189 ? -6.125 -2.211 -4.404 1.00 80.12 189 LEU A N 1
ATOM 1443 C CA . LEU A 1 189 ? -4.745 -2.591 -4.693 1.00 80.12 189 LEU A CA 1
ATOM 1444 C C . LEU A 1 189 ? -4.381 -3.960 -4.096 1.00 80.12 189 LEU A C 1
ATOM 1446 O O . LEU A 1 189 ? -3.532 -4.042 -3.215 1.00 80.12 189 LEU A O 1
ATOM 1450 N N . PRO A 1 190 ? -4.964 -5.068 -4.583 1.00 87.88 190 PRO A N 1
ATOM 1451 C CA . PRO A 1 190 ? -4.713 -6.380 -4.003 1.00 87.88 190 PRO A CA 1
ATOM 1452 C C . PRO A 1 190 ? -3.220 -6.743 -4.049 1.00 87.88 190 PRO A C 1
ATOM 1454 O O . PRO A 1 190 ? -2.534 -6.394 -5.017 1.00 87.88 190 PRO A O 1
ATOM 1457 N N . PRO A 1 191 ? -2.709 -7.480 -3.044 1.00 83.19 191 PRO A N 1
ATOM 1458 C CA . PRO A 1 191 ? -1.278 -7.754 -2.901 1.00 83.19 191 PRO A CA 1
ATOM 1459 C C . PRO A 1 191 ? -0.680 -8.408 -4.152 1.00 83.19 191 PRO A C 1
ATOM 1461 O O . PRO A 1 191 ? 0.376 -7.992 -4.611 1.00 83.19 191 PRO A O 1
ATOM 1464 N N . ASP A 1 192 ? -1.396 -9.337 -4.789 1.00 87.19 192 ASP A N 1
ATOM 1465 C CA . ASP A 1 192 ? -0.919 -10.007 -6.007 1.00 87.19 192 ASP A CA 1
ATOM 1466 C C . ASP A 1 192 ? -0.869 -9.074 -7.234 1.00 87.19 192 ASP A C 1
ATOM 1468 O O . ASP A 1 192 ? -0.163 -9.336 -8.211 1.00 87.19 192 ASP A O 1
ATOM 1472 N N . ARG A 1 193 ? -1.652 -7.987 -7.243 1.00 81.94 193 ARG A N 1
ATOM 1473 C CA . ARG A 1 193 ? -1.558 -6.948 -8.278 1.00 81.94 193 ARG A CA 1
ATOM 1474 C C . ARG A 1 193 ? -0.361 -6.045 -8.005 1.00 81.94 193 ARG A C 1
ATOM 1476 O O . ARG A 1 193 ? 0.431 -5.834 -8.914 1.00 81.94 193 ARG A O 1
ATOM 1483 N N . LEU A 1 194 ? -0.189 -5.609 -6.758 1.00 78.31 194 LEU A N 1
ATOM 1484 C CA . LEU A 1 194 ? 0.962 -4.815 -6.337 1.00 78.31 194 LEU A CA 1
ATOM 1485 C C . LEU A 1 194 ? 2.292 -5.539 -6.612 1.00 78.31 194 LEU A C 1
ATOM 1487 O O . LEU A 1 194 ? 3.216 -4.934 -7.147 1.00 78.31 194 LEU A O 1
ATOM 1491 N N . GLU A 1 195 ? 2.378 -6.838 -6.311 1.00 81.62 195 GLU A N 1
ATOM 1492 C CA . GLU A 1 195 ? 3.555 -7.670 -6.605 1.00 81.62 195 GLU A CA 1
ATOM 1493 C C . GLU A 1 195 ? 3.873 -7.710 -8.102 1.00 81.62 195 GLU A C 1
ATOM 1495 O O . GLU A 1 195 ? 5.028 -7.545 -8.498 1.00 81.62 195 GLU A O 1
ATOM 1500 N N . ARG A 1 196 ? 2.853 -7.898 -8.946 1.00 84.75 196 ARG A N 1
ATOM 1501 C CA . ARG A 1 196 ? 3.026 -7.916 -10.404 1.00 84.75 196 ARG A CA 1
ATOM 1502 C C . ARG A 1 196 ? 3.464 -6.562 -10.944 1.00 84.75 196 ARG A C 1
ATOM 1504 O O . ARG A 1 196 ? 4.402 -6.520 -11.735 1.00 84.75 196 ARG A O 1
ATOM 1511 N N . ASP A 1 197 ? 2.833 -5.482 -10.497 1.00 75.88 197 ASP A N 1
ATOM 1512 C CA . ASP A 1 197 ? 3.149 -4.126 -10.946 1.00 75.88 197 ASP A CA 1
ATOM 1513 C C . ASP A 1 197 ? 4.583 -3.739 -10.535 1.00 75.88 197 ASP A C 1
ATOM 1515 O O . ASP A 1 197 ? 5.341 -3.192 -11.338 1.00 75.88 197 ASP A O 1
ATOM 1519 N N . LEU A 1 198 ? 5.010 -4.109 -9.320 1.00 75.88 198 LEU A N 1
ATOM 1520 C CA . LEU A 1 198 ? 6.386 -3.917 -8.851 1.00 75.88 198 LEU A CA 1
ATOM 1521 C C . LEU A 1 198 ? 7.392 -4.773 -9.631 1.00 75.88 198 LEU A C 1
ATOM 1523 O O . LEU A 1 198 ? 8.447 -4.269 -10.021 1.00 75.88 198 LEU A O 1
ATOM 1527 N N . ALA A 1 199 ? 7.078 -6.044 -9.898 1.00 80.25 199 ALA A N 1
ATOM 1528 C CA . ALA A 1 199 ? 7.931 -6.917 -10.702 1.00 80.25 199 ALA A CA 1
ATOM 1529 C C . ALA A 1 199 ? 8.083 -6.396 -12.141 1.00 80.25 199 ALA A C 1
ATOM 1531 O O . ALA A 1 199 ? 9.185 -6.401 -12.691 1.00 80.25 199 ALA A O 1
ATOM 1532 N N . GLN A 1 200 ? 6.998 -5.891 -12.733 1.00 77.62 200 GLN A N 1
ATOM 1533 C CA . GLN A 1 200 ? 7.012 -5.285 -14.060 1.00 77.62 200 GLN A CA 1
ATOM 1534 C C . GLN A 1 200 ? 7.837 -3.993 -14.082 1.00 77.62 200 GLN A C 1
ATOM 1536 O O . GLN A 1 200 ? 8.655 -3.810 -14.983 1.00 77.62 200 GLN A O 1
ATOM 1541 N N . ALA A 1 201 ? 7.681 -3.127 -13.076 1.00 73.88 201 ALA A N 1
ATOM 1542 C CA . ALA A 1 201 ? 8.480 -1.911 -12.941 1.00 73.88 201 ALA A CA 1
ATOM 1543 C C . ALA A 1 201 ? 9.977 -2.228 -12.789 1.00 73.88 201 ALA A C 1
ATOM 1545 O O . ALA A 1 201 ? 10.811 -1.620 -13.457 1.00 73.88 201 ALA A O 1
ATOM 1546 N N . LEU A 1 202 ? 10.328 -3.224 -11.969 1.00 75.81 202 LEU A N 1
ATOM 1547 C CA . LEU A 1 202 ? 11.706 -3.699 -11.826 1.00 75.81 202 LEU A CA 1
ATOM 1548 C C . LEU A 1 202 ? 12.272 -4.231 -13.147 1.00 75.81 202 LEU A C 1
ATOM 1550 O O . LEU A 1 202 ? 13.405 -3.901 -13.496 1.00 75.81 202 LEU A O 1
ATOM 1554 N N . GLY A 1 203 ? 11.490 -5.018 -13.890 1.00 74.94 203 GLY A N 1
ATOM 1555 C CA . GLY A 1 203 ? 11.874 -5.507 -15.214 1.00 74.94 203 GLY A CA 1
ATOM 1556 C C . GLY A 1 203 ? 12.150 -4.363 -16.192 1.00 74.94 203 GLY A C 1
ATOM 1557 O O . GLY A 1 203 ? 13.225 -4.312 -16.789 1.00 74.94 203 GLY A O 1
ATOM 1558 N N . ALA A 1 204 ? 11.236 -3.394 -16.279 1.00 75.38 204 ALA A N 1
ATOM 1559 C CA . ALA A 1 204 ? 11.384 -2.226 -17.144 1.00 75.38 204 ALA A CA 1
ATOM 1560 C C . ALA A 1 204 ? 12.621 -1.382 -16.790 1.00 75.38 204 ALA A C 1
ATOM 1562 O O . ALA A 1 204 ? 13.347 -0.937 -17.679 1.00 75.38 204 ALA A O 1
ATOM 1563 N N . LEU A 1 205 ? 12.917 -1.200 -15.498 1.00 75.75 205 LEU A N 1
ATOM 1564 C CA . LEU A 1 205 ? 14.112 -0.471 -15.060 1.00 75.75 205 LEU A CA 1
ATOM 1565 C C . LEU A 1 205 ? 15.407 -1.222 -15.390 1.00 75.75 205 LEU A C 1
ATOM 1567 O O . LEU A 1 205 ? 16.393 -0.583 -15.745 1.00 75.75 205 LEU A O 1
ATOM 1571 N N . GLN A 1 206 ? 15.427 -2.556 -15.298 1.00 80.88 206 GLN A N 1
ATOM 1572 C CA . GLN A 1 206 ? 16.588 -3.356 -15.711 1.00 80.88 206 GLN A CA 1
ATOM 1573 C C . GLN A 1 206 ? 16.818 -3.297 -17.224 1.00 80.88 206 GLN A C 1
ATOM 1575 O O . GLN A 1 206 ? 17.960 -3.302 -17.682 1.00 80.88 206 GLN A O 1
ATOM 1580 N N . GLU A 1 207 ? 15.748 -3.266 -18.016 1.00 79.00 207 GLU A N 1
ATOM 1581 C CA . GLU A 1 207 ? 15.845 -3.097 -19.466 1.00 79.00 207 GLU A CA 1
ATOM 1582 C C . GLU A 1 207 ? 16.349 -1.703 -19.838 1.00 79.00 207 GLU A C 1
ATOM 1584 O O . GLU A 1 207 ? 17.246 -1.587 -20.674 1.00 79.00 207 GLU A O 1
ATOM 1589 N N . ALA A 1 208 ? 15.838 -0.663 -19.177 1.00 79.56 208 ALA A N 1
ATOM 1590 C CA . ALA A 1 208 ? 16.300 0.708 -19.356 1.00 79.56 208 ALA A CA 1
ATOM 1591 C C . ALA A 1 208 ? 17.782 0.872 -18.977 1.00 79.56 208 ALA A C 1
ATOM 1593 O O . ALA A 1 208 ? 18.538 1.495 -19.719 1.00 79.56 208 ALA A O 1
ATOM 1594 N N . ASP A 1 209 ? 18.226 0.246 -17.885 1.00 81.19 209 ASP A N 1
ATOM 1595 C CA . ASP A 1 209 ? 19.630 0.247 -17.457 1.00 81.19 209 ASP A CA 1
ATOM 1596 C C . ASP A 1 209 ? 20.546 -0.445 -18.483 1.00 81.19 209 ASP A C 1
ATOM 1598 O O . ASP A 1 209 ? 21.573 0.095 -18.895 1.00 81.19 209 ASP A O 1
ATOM 1602 N N . LYS A 1 210 ? 20.126 -1.603 -19.014 1.00 83.81 210 LYS A N 1
ATOM 1603 C CA . LYS A 1 210 ? 20.840 -2.282 -20.111 1.00 83.81 210 LYS A CA 1
ATOM 1604 C C . LYS A 1 210 ? 20.884 -1.437 -21.384 1.00 83.81 210 LYS A C 1
ATOM 1606 O O . LYS A 1 210 ? 21.887 -1.463 -22.099 1.00 83.81 210 LYS A O 1
ATOM 1611 N N . ALA A 1 211 ? 19.801 -0.734 -21.707 1.00 81.12 211 ALA A N 1
ATOM 1612 C CA . ALA A 1 211 ? 19.741 0.139 -22.873 1.00 81.12 211 ALA A CA 1
ATOM 1613 C C . ALA A 1 211 ? 20.696 1.333 -22.721 1.00 81.12 211 ALA A C 1
ATOM 1615 O O . ALA A 1 211 ? 21.431 1.641 -23.660 1.00 81.12 211 ALA A O 1
ATOM 1616 N N . LEU A 1 212 ? 20.755 1.935 -21.529 1.00 82.56 212 LEU A N 1
ATOM 1617 C CA . LEU A 1 212 ? 21.714 2.988 -21.201 1.00 82.56 212 LEU A CA 1
ATOM 1618 C C . LEU A 1 212 ? 23.158 2.506 -21.286 1.00 82.56 212 LEU A C 1
ATOM 1620 O O . LEU A 1 212 ? 23.964 3.151 -21.949 1.00 82.56 212 LEU A O 1
ATOM 1624 N N . ALA A 1 213 ? 23.479 1.343 -20.716 1.00 83.69 213 ALA A N 1
ATOM 1625 C CA . ALA A 1 213 ? 24.824 0.779 -20.805 1.00 83.69 213 ALA A CA 1
ATOM 1626 C C . ALA A 1 213 ? 25.275 0.596 -22.269 1.00 83.69 213 ALA A C 1
ATOM 1628 O O . ALA A 1 213 ? 26.395 0.950 -22.637 1.00 83.69 213 ALA A O 1
ATOM 1629 N N . ARG A 1 214 ? 24.377 0.123 -23.146 1.00 82.94 214 ARG A N 1
ATOM 1630 C CA . ARG A 1 214 ? 24.654 -0.014 -24.591 1.00 82.94 214 ARG A CA 1
ATOM 1631 C C . ARG A 1 214 ? 24.864 1.327 -25.296 1.00 82.94 214 ARG A C 1
ATOM 1633 O O . ARG A 1 214 ? 25.681 1.405 -26.220 1.00 82.94 214 ARG A O 1
ATOM 1640 N N . LEU A 1 215 ? 24.119 2.359 -24.895 1.00 82.56 215 LEU A N 1
ATOM 1641 C CA . LEU A 1 215 ? 24.305 3.722 -25.394 1.00 82.56 215 LEU A CA 1
ATOM 1642 C C . LEU A 1 215 ? 25.677 4.259 -24.967 1.00 82.56 215 LEU A C 1
ATOM 1644 O O . LEU A 1 215 ? 26.413 4.768 -25.810 1.00 82.56 215 LEU A O 1
ATOM 1648 N N . GLU A 1 216 ? 26.065 4.068 -23.704 1.00 80.81 216 GLU A N 1
ATOM 1649 C CA . GLU A 1 216 ? 27.356 4.503 -23.147 1.00 80.81 216 GLU A CA 1
ATOM 1650 C C . GLU A 1 216 ? 28.566 3.819 -23.794 1.00 80.81 216 GLU A C 1
ATOM 1652 O O . GLU A 1 216 ? 29.610 4.444 -23.975 1.00 80.81 216 GLU A O 1
ATOM 1657 N N . GLU A 1 217 ? 28.437 2.564 -24.228 1.00 84.69 217 GLU A N 1
ATOM 1658 C CA . GLU A 1 217 ? 29.483 1.872 -24.998 1.00 84.69 217 GLU A CA 1
ATOM 1659 C C . GLU A 1 217 ? 29.723 2.487 -26.393 1.00 84.69 217 GLU A C 1
ATOM 1661 O O . GLU A 1 217 ? 30.806 2.328 -26.991 1.00 84.69 217 GLU A O 1
ATOM 1666 N N . ASN A 1 218 ? 28.719 3.194 -26.923 1.00 81.56 218 ASN A N 1
ATOM 1667 C CA . ASN A 1 218 ? 28.711 3.799 -28.251 1.00 81.56 218 ASN A CA 1
ATOM 1668 C C . ASN A 1 218 ? 28.339 5.291 -28.180 1.00 81.56 218 ASN A C 1
ATOM 1670 O O . ASN A 1 218 ? 27.316 5.690 -28.737 1.00 81.56 218 ASN A O 1
ATOM 1674 N N . PRO A 1 219 ? 29.163 6.150 -27.554 1.00 84.88 219 PRO A N 1
ATOM 1675 C CA . PRO A 1 219 ? 28.872 7.575 -27.491 1.00 84.88 219 PRO A CA 1
ATOM 1676 C C . PRO A 1 219 ? 28.888 8.194 -28.900 1.00 84.88 219 PRO A C 1
ATOM 1678 O O . PRO A 1 219 ? 29.598 7.691 -29.783 1.00 84.88 219 PRO A O 1
ATOM 1681 N N . PRO A 1 220 ? 28.169 9.311 -29.125 1.00 83.56 220 PRO A N 1
ATOM 1682 C CA . PRO A 1 220 ? 28.043 9.942 -30.442 1.00 83.56 220 PRO A CA 1
ATOM 1683 C C . PRO A 1 220 ? 29.406 10.213 -31.087 1.00 83.56 220 PRO A C 1
ATOM 1685 O O . PRO A 1 220 ? 29.611 9.846 -32.238 1.00 83.56 220 PRO A O 1
ATOM 1688 N N . GLY A 1 221 ? 30.392 10.697 -30.322 1.00 83.00 221 GLY A N 1
ATOM 1689 C CA . GLY A 1 221 ? 31.746 10.940 -30.838 1.00 83.00 221 GLY A CA 1
ATOM 1690 C C . GLY A 1 221 ? 32.462 9.684 -31.360 1.00 83.00 221 GLY A C 1
ATOM 1691 O O . GLY A 1 221 ? 33.222 9.755 -32.323 1.00 83.00 221 GLY A O 1
ATOM 1692 N N . LYS A 1 222 ? 32.195 8.502 -30.786 1.00 86.38 222 LYS A N 1
ATOM 1693 C CA . LYS A 1 222 ? 32.766 7.227 -31.259 1.00 86.38 222 LYS A CA 1
ATOM 1694 C C . LYS A 1 222 ? 32.100 6.765 -32.556 1.00 86.38 222 LYS A C 1
ATOM 1696 O O . LYS A 1 222 ? 32.769 6.186 -33.412 1.00 86.38 222 LYS A O 1
ATOM 1701 N N . LEU A 1 223 ? 30.801 7.022 -32.716 1.00 83.69 223 LEU A N 1
ATOM 1702 C CA . LEU A 1 223 ? 30.077 6.749 -33.959 1.00 83.69 223 LEU A CA 1
ATOM 1703 C C . LEU A 1 223 ? 30.467 7.737 -35.062 1.00 83.69 223 LEU A C 1
ATOM 1705 O O . LEU A 1 223 ? 30.739 7.302 -36.176 1.00 83.69 223 LEU A O 1
ATOM 1709 N N . GLU A 1 224 ? 30.604 9.024 -34.745 1.00 83.06 224 GLU A N 1
ATOM 1710 C CA . GLU A 1 224 ? 31.134 10.041 -35.660 1.00 83.06 224 GLU A CA 1
ATOM 1711 C C . GLU A 1 224 ? 32.533 9.653 -36.160 1.00 83.06 224 GLU A C 1
ATOM 1713 O O . GLU A 1 224 ? 32.774 9.632 -37.367 1.00 83.06 224 GLU A O 1
ATOM 1718 N N . ALA A 1 225 ? 33.435 9.250 -35.256 1.00 83.19 225 ALA A N 1
ATOM 1719 C CA . ALA A 1 225 ? 34.781 8.802 -35.610 1.00 83.19 225 ALA A CA 1
ATOM 1720 C C . ALA A 1 225 ? 34.776 7.552 -36.509 1.00 83.19 225 ALA A C 1
ATOM 1722 O O . ALA A 1 225 ? 35.547 7.476 -37.467 1.00 83.19 225 ALA A O 1
ATOM 1723 N N . ARG A 1 226 ? 33.887 6.581 -36.249 1.00 84.12 226 ARG A N 1
ATOM 1724 C CA . ARG A 1 226 ? 33.696 5.409 -37.123 1.00 84.12 226 ARG A CA 1
ATOM 1725 C C . ARG A 1 226 ? 33.156 5.811 -38.495 1.00 84.12 226 ARG A C 1
ATOM 1727 O O . ARG A 1 226 ? 33.656 5.310 -39.497 1.00 84.12 226 ARG A O 1
ATOM 1734 N N . GLY A 1 227 ? 32.186 6.723 -38.549 1.00 78.00 227 GLY A N 1
ATOM 1735 C CA . GLY A 1 227 ? 31.634 7.256 -39.797 1.00 78.00 227 GLY A CA 1
ATOM 1736 C C . GLY A 1 227 ? 32.706 7.938 -40.645 1.00 78.00 227 GLY A C 1
ATOM 1737 O O . GLY A 1 227 ? 32.846 7.622 -41.825 1.00 78.00 227 GLY A O 1
ATOM 1738 N N . LEU A 1 228 ? 33.538 8.780 -40.022 1.00 84.50 228 LEU A N 1
ATOM 1739 C CA . LEU A 1 228 ? 34.676 9.432 -40.674 1.00 84.50 228 LEU A CA 1
ATOM 1740 C C . LEU A 1 228 ? 35.736 8.431 -41.147 1.00 84.50 228 LEU A C 1
ATOM 1742 O O . LEU A 1 228 ? 36.236 8.564 -42.261 1.00 84.50 228 LEU A O 1
ATOM 1746 N N . ALA A 1 229 ? 36.060 7.412 -40.348 1.00 83.69 229 ALA A N 1
ATOM 1747 C CA . ALA A 1 229 ? 37.018 6.378 -40.736 1.00 83.69 229 ALA A CA 1
ATOM 1748 C C . ALA A 1 229 ? 36.520 5.545 -41.931 1.00 83.69 229 ALA A C 1
ATOM 1750 O O . ALA A 1 229 ? 37.283 5.287 -42.861 1.00 83.69 229 ALA A O 1
ATOM 1751 N N . ILE A 1 230 ? 35.237 5.165 -41.937 1.00 83.38 230 ILE A N 1
ATOM 1752 C CA . ILE A 1 230 ? 34.601 4.442 -43.050 1.00 83.38 230 ILE A CA 1
ATOM 1753 C C . ILE A 1 230 ? 34.554 5.322 -44.302 1.00 83.38 230 ILE A C 1
ATOM 1755 O O . ILE A 1 230 ? 34.860 4.849 -45.395 1.00 83.38 230 ILE A O 1
ATOM 1759 N N . LEU A 1 231 ? 34.232 6.608 -44.146 1.00 79.12 231 LEU A N 1
ATOM 1760 C CA . LEU A 1 231 ? 34.220 7.568 -45.244 1.00 79.12 231 LEU A CA 1
ATOM 1761 C C . LEU A 1 231 ? 35.618 7.753 -45.844 1.00 79.12 231 LEU A C 1
ATOM 1763 O O . LEU A 1 231 ? 35.777 7.668 -47.061 1.00 79.12 231 LEU A O 1
ATOM 1767 N N . ALA A 1 232 ? 36.640 7.937 -45.006 1.00 81.69 232 ALA A N 1
ATOM 1768 C CA . ALA A 1 232 ? 38.029 8.062 -45.440 1.00 81.69 232 ALA A CA 1
ATOM 1769 C C . ALA A 1 232 ? 38.520 6.791 -46.152 1.00 81.69 232 ALA A C 1
ATOM 1771 O O . ALA A 1 232 ? 39.148 6.882 -47.207 1.00 81.69 232 ALA A O 1
ATOM 1772 N N . ALA A 1 233 ? 38.184 5.609 -45.626 1.00 82.25 233 ALA A N 1
ATOM 1773 C CA . ALA A 1 233 ? 38.488 4.331 -46.264 1.00 82.25 233 ALA A CA 1
ATOM 1774 C C . ALA A 1 233 ? 37.768 4.174 -47.614 1.00 82.25 233 ALA A C 1
ATOM 1776 O O . ALA A 1 233 ? 38.393 3.766 -48.592 1.00 82.25 233 ALA A O 1
ATOM 1777 N N . GLY A 1 234 ? 36.485 4.542 -47.698 1.00 75.62 234 GLY A N 1
ATOM 1778 C CA . GLY A 1 234 ? 35.708 4.513 -48.937 1.00 75.62 234 GLY A CA 1
ATOM 1779 C C . GLY A 1 234 ? 36.281 5.434 -50.017 1.00 75.62 234 GLY A C 1
ATOM 1780 O O . GLY A 1 234 ? 36.491 5.003 -51.152 1.00 75.62 234 GLY A O 1
ATOM 1781 N N . LEU A 1 235 ? 36.631 6.673 -49.653 1.00 82.06 235 LEU A N 1
ATOM 1782 C CA . LEU A 1 235 ? 37.279 7.630 -50.555 1.00 82.06 235 LEU A CA 1
ATOM 1783 C C . LEU A 1 235 ? 38.665 7.158 -51.010 1.00 82.06 235 LEU A C 1
ATOM 1785 O O . LEU A 1 235 ? 38.987 7.264 -52.194 1.00 82.06 235 LEU A O 1
ATOM 1789 N N . ALA A 1 236 ? 39.472 6.597 -50.106 1.00 81.44 236 ALA A N 1
ATOM 1790 C CA . ALA A 1 236 ? 40.783 6.050 -50.446 1.00 81.44 236 ALA A CA 1
ATOM 1791 C C . ALA A 1 236 ? 40.672 4.865 -51.420 1.00 81.44 236 ALA A C 1
ATOM 1793 O O . ALA A 1 236 ? 41.435 4.781 -52.383 1.00 81.44 236 ALA A O 1
ATOM 1794 N N . LEU A 1 237 ? 39.694 3.978 -51.210 1.00 79.31 237 LEU A N 1
ATOM 1795 C CA . LEU A 1 237 ? 39.458 2.811 -52.058 1.00 79.31 237 LEU A CA 1
ATOM 1796 C C . LEU A 1 237 ? 38.936 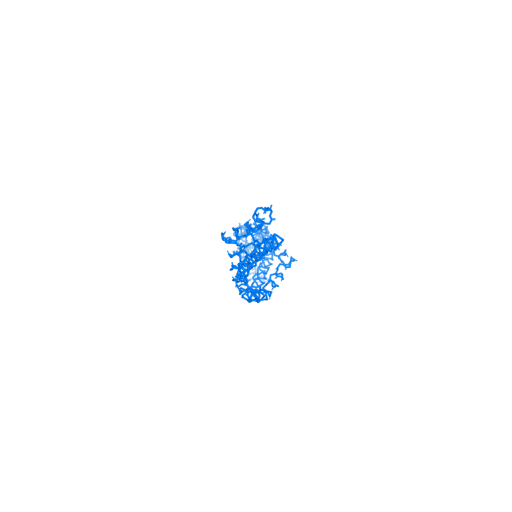3.218 -53.448 1.00 79.31 237 LEU A C 1
ATOM 1798 O O . LEU A 1 237 ? 39.414 2.702 -54.461 1.00 79.31 237 LEU A O 1
ATOM 1802 N N . ALA A 1 238 ? 38.034 4.203 -53.509 1.00 74.94 238 ALA A N 1
ATOM 1803 C CA . ALA A 1 238 ? 37.555 4.774 -54.766 1.00 74.94 238 ALA A CA 1
ATOM 1804 C C . ALA A 1 238 ? 38.673 5.501 -55.535 1.00 74.94 238 ALA A C 1
ATOM 1806 O O . ALA A 1 238 ? 38.825 5.299 -56.740 1.00 74.94 238 ALA A O 1
ATOM 1807 N N . GLY A 1 239 ? 39.503 6.288 -54.842 1.00 78.62 239 GLY A N 1
ATOM 1808 C CA . GLY A 1 239 ? 40.657 6.974 -55.427 1.00 78.62 239 GLY A CA 1
ATOM 1809 C C . GLY A 1 239 ? 41.721 6.005 -55.951 1.00 78.62 239 GLY A C 1
ATOM 1810 O O . GLY A 1 239 ? 42.223 6.177 -57.063 1.00 78.62 239 GLY A O 1
ATOM 1811 N N . ALA A 1 240 ? 42.021 4.940 -55.203 1.00 78.38 240 ALA A N 1
ATOM 1812 C CA . ALA A 1 240 ? 42.926 3.881 -55.645 1.00 78.38 240 ALA A CA 1
ATOM 1813 C C . ALA A 1 240 ? 42.376 3.132 -56.871 1.00 78.38 240 ALA A C 1
ATOM 1815 O O . ALA A 1 240 ? 43.120 2.878 -57.821 1.00 78.38 240 ALA A O 1
ATOM 1816 N N . GLY A 1 241 ? 41.073 2.831 -56.889 1.00 73.50 241 GLY A N 1
ATOM 1817 C CA . GLY A 1 241 ? 40.395 2.241 -58.044 1.00 73.50 241 GLY A CA 1
ATOM 1818 C C . GLY A 1 241 ? 40.451 3.140 -59.284 1.00 73.50 241 GLY A C 1
ATOM 1819 O O . GLY A 1 241 ? 40.784 2.666 -60.369 1.00 73.50 241 GLY A O 1
ATOM 1820 N N . ALA A 1 242 ? 40.229 4.448 -59.125 1.00 76.38 242 ALA A N 1
ATOM 1821 C CA . ALA A 1 242 ? 40.324 5.428 -60.210 1.00 76.38 242 ALA A CA 1
ATOM 1822 C C . ALA A 1 242 ? 41.757 5.567 -60.757 1.00 76.38 242 ALA A C 1
ATOM 1824 O O . ALA A 1 242 ? 41.960 5.578 -61.971 1.00 76.38 242 ALA A O 1
ATOM 1825 N N . LEU A 1 243 ? 42.770 5.597 -59.884 1.00 81.56 243 LEU A N 1
ATOM 1826 C CA . LEU A 1 243 ? 44.181 5.613 -60.289 1.00 81.56 243 LEU A CA 1
ATOM 1827 C C . LEU A 1 243 ? 44.588 4.337 -61.040 1.00 81.56 243 LEU A C 1
ATOM 1829 O O . LEU A 1 243 ? 45.347 4.406 -62.009 1.00 81.56 243 LEU A O 1
ATOM 1833 N N . LEU A 1 244 ? 44.084 3.175 -60.616 1.00 77.81 244 LEU A N 1
ATOM 1834 C CA . LEU A 1 244 ? 44.299 1.904 -61.311 1.00 77.81 244 LEU A CA 1
ATOM 1835 C C . LEU A 1 244 ? 43.619 1.883 -62.684 1.00 77.81 244 LEU A C 1
ATOM 1837 O O . LEU A 1 244 ? 44.237 1.430 -63.650 1.00 77.81 244 LEU A O 1
ATOM 1841 N N . ALA A 1 245 ? 42.395 2.409 -62.786 1.00 73.81 245 ALA A N 1
ATOM 1842 C CA . ALA A 1 245 ? 41.694 2.564 -64.056 1.00 73.81 245 ALA A CA 1
ATOM 1843 C C . ALA A 1 245 ? 42.473 3.480 -65.015 1.00 73.81 245 ALA A C 1
ATOM 1845 O O . ALA A 1 245 ? 42.714 3.103 -66.157 1.00 73.81 245 ALA A O 1
ATOM 1846 N N . LEU A 1 246 ? 42.964 4.629 -64.539 1.00 77.62 246 LEU A N 1
ATOM 1847 C CA . LEU A 1 246 ? 43.752 5.566 -65.347 1.00 77.62 246 LEU A CA 1
ATOM 1848 C C . LEU A 1 246 ? 45.090 4.972 -65.813 1.00 77.62 246 LEU A C 1
ATOM 1850 O O . LEU A 1 246 ? 45.465 5.144 -66.967 1.00 77.62 246 LEU A O 1
ATOM 1854 N N . ARG A 1 247 ? 45.806 4.238 -64.948 1.00 76.44 247 ARG A N 1
ATOM 1855 C CA . ARG A 1 247 ? 47.120 3.657 -65.287 1.00 76.44 247 ARG A CA 1
ATOM 1856 C C . ARG A 1 247 ? 47.066 2.410 -66.169 1.00 76.44 247 ARG A C 1
ATOM 1858 O O . ARG A 1 247 ? 48.064 2.108 -66.817 1.00 76.44 247 ARG A O 1
ATOM 1865 N N . ARG A 1 248 ? 45.985 1.622 -66.126 1.00 68.38 248 ARG A N 1
ATOM 1866 C CA . ARG A 1 248 ? 45.912 0.318 -66.822 1.00 68.38 248 ARG A CA 1
ATOM 1867 C C . ARG A 1 248 ? 44.808 0.207 -67.873 1.00 68.38 248 ARG A C 1
ATOM 1869 O O . ARG A 1 248 ? 44.864 -0.734 -68.664 1.00 68.38 248 ARG A O 1
ATOM 1876 N N . CYS A 1 249 ? 43.845 1.127 -67.876 1.00 59.22 249 CYS A N 1
ATOM 1877 C CA . CYS A 1 249 ? 42.686 1.134 -68.776 1.00 59.22 249 CYS A CA 1
ATOM 1878 C C . CYS A 1 249 ? 42.520 2.462 -69.541 1.00 59.22 249 CYS A C 1
ATOM 1880 O O . CYS A 1 249 ? 41.606 2.565 -70.355 1.00 59.22 249 CYS A O 1
ATOM 1882 N N . GLY A 1 250 ? 43.373 3.465 -69.288 1.00 56.16 250 GLY A N 1
ATOM 1883 C CA . GLY A 1 250 ? 43.521 4.631 -70.163 1.00 56.16 250 GLY A CA 1
ATOM 1884 C C . GLY A 1 250 ? 44.181 4.249 -71.499 1.00 56.16 250 GLY A C 1
ATOM 1885 O O . GLY A 1 250 ? 44.817 3.192 -71.558 1.00 56.16 250 GLY A O 1
ATOM 1886 N N . PRO A 1 251 ? 43.994 5.056 -72.559 1.00 49.53 251 PRO A N 1
ATOM 1887 C CA . PRO A 1 251 ? 44.568 4.794 -73.880 1.00 49.53 251 PRO A CA 1
ATOM 1888 C C . PRO A 1 251 ? 46.096 4.649 -73.854 1.00 49.53 251 PRO A C 1
ATOM 1890 O O . PRO A 1 251 ? 46.752 5.379 -73.075 1.00 49.53 251 PRO A O 1
#

Radius of gyration: 48.39 Å; chains: 1; bounding box: 95×30×140 Å